Protein AF-A0AAI9ZYG9-F1 (afdb_monomer_lite)

Structure (mmCIF, N/CA/C/O backbone):
data_AF-A0AAI9ZYG9-F1
#
_entry.id   AF-A0AAI9ZYG9-F1
#
loop_
_atom_site.group_PDB
_atom_site.id
_atom_site.type_symbol
_atom_site.label_atom_id
_atom_site.label_alt_id
_atom_site.label_comp_id
_atom_site.label_asym_id
_atom_site.label_entity_id
_atom_site.label_seq_id
_atom_site.pdbx_PDB_ins_code
_atom_site.Cartn_x
_atom_site.Cartn_y
_atom_site.Cartn_z
_atom_site.occupancy
_atom_site.B_iso_or_equiv
_atom_site.auth_seq_id
_atom_site.auth_comp_id
_atom_site.auth_asym_id
_atom_site.auth_atom_id
_atom_site.pdbx_PDB_model_num
ATOM 1 N N . MET A 1 1 ? -45.720 -10.168 -3.608 1.00 32.81 1 MET A N 1
ATOM 2 C CA . MET A 1 1 ? -45.102 -9.977 -4.937 1.00 32.81 1 MET A CA 1
ATOM 3 C C . MET A 1 1 ? -43.717 -9.394 -4.724 1.00 32.81 1 MET A C 1
ATOM 5 O O . MET A 1 1 ? -43.582 -8.204 -4.476 1.00 32.81 1 MET A O 1
ATOM 9 N N . THR A 1 2 ? -42.713 -10.262 -4.692 1.00 31.75 2 THR A N 1
ATOM 10 C CA . THR A 1 2 ? -41.296 -9.925 -4.529 1.00 31.75 2 THR A CA 1
ATOM 11 C C . THR A 1 2 ? -40.798 -9.325 -5.836 1.00 31.75 2 THR A C 1
ATOM 13 O O . THR A 1 2 ? -40.704 -10.009 -6.850 1.00 31.75 2 THR A O 1
ATOM 16 N N . ARG A 1 3 ? -40.555 -8.015 -5.827 1.00 25.86 3 ARG A N 1
ATOM 17 C CA . ARG A 1 3 ? -40.008 -7.282 -6.964 1.00 25.86 3 ARG A CA 1
ATOM 18 C C . ARG A 1 3 ? -38.494 -7.487 -6.933 1.00 25.86 3 ARG A C 1
ATOM 20 O O . ARG A 1 3 ? -37.808 -6.880 -6.119 1.00 25.86 3 ARG A O 1
ATOM 27 N N . THR A 1 4 ? -37.999 -8.405 -7.756 1.00 34.78 4 THR A N 1
ATOM 28 C CA . THR A 1 4 ? -36.571 -8.572 -8.037 1.00 34.78 4 THR A CA 1
ATOM 29 C C . THR A 1 4 ? -36.055 -7.280 -8.658 1.00 34.78 4 THR A C 1
ATOM 31 O O . THR A 1 4 ? -36.437 -6.922 -9.772 1.00 34.78 4 THR A O 1
ATOM 34 N N . VAL A 1 5 ? -35.246 -6.545 -7.899 1.00 32.44 5 VAL A N 1
ATOM 35 C CA . VAL A 1 5 ? -34.430 -5.452 -8.431 1.00 32.44 5 VAL A CA 1
ATOM 36 C C . VAL A 1 5 ? -33.368 -6.105 -9.322 1.00 32.44 5 VAL A C 1
ATOM 38 O O . VAL A 1 5 ? -32.773 -7.089 -8.876 1.00 32.44 5 VAL A O 1
ATOM 41 N N . PRO A 1 6 ? -33.157 -5.641 -10.566 1.00 30.27 6 PRO A N 1
ATOM 42 C CA . PRO A 1 6 ? -32.164 -6.239 -11.445 1.00 30.27 6 PRO A CA 1
ATOM 43 C C . PRO A 1 6 ? -30.791 -6.121 -10.788 1.00 30.27 6 PRO A C 1
ATOM 45 O O . PRO A 1 6 ? -30.418 -5.051 -10.302 1.00 30.27 6 PRO A O 1
ATOM 48 N N . VAL A 1 7 ? -30.074 -7.239 -10.739 1.00 39.81 7 VAL A N 1
ATOM 49 C CA . VAL A 1 7 ? -28.659 -7.278 -10.385 1.00 39.81 7 VAL A CA 1
ATOM 50 C C . VAL A 1 7 ? -27.936 -6.494 -11.473 1.00 39.81 7 VAL A C 1
ATOM 52 O O . VAL A 1 7 ? -28.027 -6.838 -12.646 1.00 39.81 7 VAL A O 1
ATOM 55 N N . ASN A 1 8 ? -27.313 -5.380 -11.100 1.00 39.78 8 ASN A N 1
ATOM 56 C CA . ASN A 1 8 ? -26.461 -4.638 -12.014 1.00 39.78 8 ASN A CA 1
ATOM 57 C C . ASN A 1 8 ? -25.100 -5.350 -12.003 1.00 39.78 8 ASN A C 1
ATOM 59 O O . ASN A 1 8 ? -24.263 -5.060 -11.149 1.00 39.78 8 ASN A O 1
ATOM 63 N N . ASP A 1 9 ? -24.928 -6.315 -12.911 1.00 45.28 9 ASP A N 1
ATOM 64 C CA . ASP A 1 9 ? -23.666 -7.026 -13.203 1.00 45.28 9 ASP A CA 1
ATOM 65 C C . ASP A 1 9 ? -22.558 -6.080 -13.717 1.00 45.28 9 ASP A C 1
ATOM 67 O O . ASP A 1 9 ? -21.395 -6.449 -13.845 1.00 45.28 9 ASP A O 1
ATOM 71 N N . THR A 1 10 ? -22.897 -4.805 -13.920 1.00 46.56 10 THR A N 1
ATOM 72 C CA . THR A 1 10 ? -22.034 -3.774 -14.489 1.00 46.56 10 THR A CA 1
ATOM 73 C C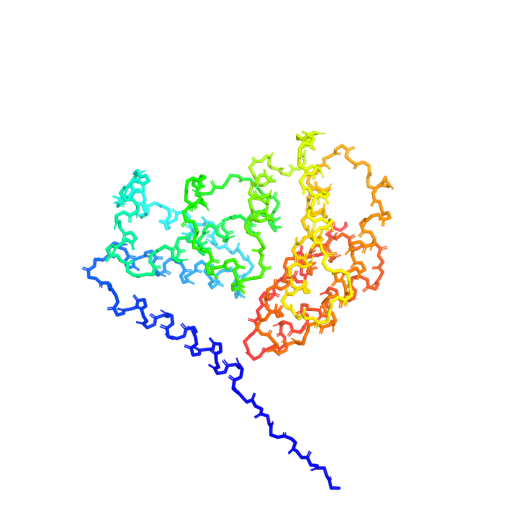 . THR A 1 10 ? -20.765 -3.490 -13.688 1.00 46.56 10 THR A C 1
ATOM 75 O O . THR A 1 10 ? -19.810 -3.037 -14.292 1.00 46.56 10 THR A O 1
ATOM 78 N N . SER A 1 11 ? -20.700 -3.713 -12.365 1.00 55.78 11 SER A N 1
ATOM 79 C CA . SER A 1 11 ? -19.512 -3.328 -11.570 1.00 55.78 11 SER A CA 1
ATOM 80 C C . SER A 1 11 ? -18.368 -4.345 -11.609 1.00 55.78 11 SER A C 1
ATOM 82 O O . SER A 1 11 ? -17.200 -3.957 -11.567 1.00 55.78 11 SER A O 1
ATOM 84 N N . ASP A 1 12 ? -18.695 -5.638 -11.663 1.00 47.91 12 ASP A N 1
ATOM 85 C CA . ASP A 1 12 ? -17.693 -6.697 -11.830 1.00 47.91 12 ASP A CA 1
ATOM 86 C C . ASP A 1 12 ? -17.276 -6.796 -13.299 1.00 47.91 12 ASP A C 1
ATOM 88 O O . ASP A 1 12 ? -16.083 -6.919 -13.580 1.00 47.91 12 ASP A O 1
ATOM 92 N N . GLU A 1 13 ? -18.221 -6.595 -14.226 1.00 48.12 13 GLU A N 1
ATOM 93 C CA . GLU A 1 13 ? -17.915 -6.393 -15.640 1.00 48.12 13 GLU A CA 1
ATOM 94 C C . GLU A 1 13 ? -17.042 -5.153 -15.853 1.00 48.12 13 GLU A C 1
ATOM 96 O O . GLU A 1 13 ? -16.036 -5.272 -16.532 1.00 48.12 13 GLU A O 1
ATOM 101 N N . GLU A 1 14 ? -17.324 -3.992 -15.247 1.00 47.34 14 GLU A N 1
ATOM 102 C CA . GLU A 1 14 ? -16.486 -2.783 -15.380 1.00 47.34 14 GLU A CA 1
ATOM 103 C C . GLU A 1 14 ? -15.066 -2.985 -14.843 1.00 47.34 14 GLU A C 1
ATOM 105 O O . GLU A 1 14 ? -14.110 -2.515 -15.456 1.00 47.34 14 GLU A O 1
ATOM 110 N N . TYR A 1 15 ? -14.893 -3.693 -13.723 1.00 48.12 15 TYR A N 1
ATOM 111 C CA . TYR A 1 15 ? -13.559 -3.995 -13.199 1.00 48.12 15 TYR A CA 1
ATOM 112 C C . TYR A 1 15 ? -12.816 -4.990 -14.095 1.00 48.12 15 TYR A C 1
ATOM 114 O O . TYR A 1 15 ? -11.650 -4.768 -14.419 1.00 48.12 15 TYR A O 1
ATOM 122 N N . ALA A 1 16 ? -13.486 -6.059 -14.533 1.00 50.03 16 ALA A N 1
ATOM 123 C CA . ALA A 1 16 ? -12.929 -7.033 -15.465 1.00 50.03 16 ALA A CA 1
ATOM 124 C C . ALA A 1 16 ? -12.649 -6.414 -16.846 1.00 50.03 16 ALA A C 1
ATOM 126 O O . ALA A 1 16 ? -11.663 -6.774 -17.483 1.00 50.03 16 ALA A O 1
ATOM 127 N N . LEU A 1 17 ? -13.454 -5.445 -17.285 1.00 48.91 17 LEU A N 1
ATOM 128 C CA . LEU A 1 17 ? -13.286 -4.677 -18.518 1.00 48.91 17 LEU A CA 1
ATOM 129 C C . LEU A 1 17 ? -12.137 -3.685 -18.393 1.00 48.91 17 LEU A C 1
ATOM 131 O O . LEU A 1 17 ? -11.316 -3.635 -19.294 1.00 48.91 17 LEU A O 1
ATOM 135 N N . CYS A 1 18 ? -12.003 -2.954 -17.285 1.00 50.84 18 CYS A N 1
ATOM 136 C CA . CYS A 1 18 ? -10.829 -2.114 -17.026 1.00 50.84 18 CYS A CA 1
ATOM 137 C C . CYS A 1 18 ? -9.551 -2.955 -16.919 1.00 50.84 18 CYS A C 1
ATOM 139 O O . CYS A 1 18 ? -8.510 -2.554 -17.428 1.00 50.84 18 CYS A O 1
ATOM 141 N N . HIS A 1 19 ? -9.630 -4.139 -16.309 1.00 51.44 19 HIS A N 1
ATOM 142 C CA . HIS A 1 19 ? -8.529 -5.097 -16.223 1.00 51.44 19 HIS A CA 1
ATOM 143 C C . HIS A 1 19 ? -8.147 -5.650 -17.602 1.00 51.44 19 HIS A C 1
ATOM 145 O O . HIS A 1 19 ? -6.976 -5.645 -17.968 1.00 51.44 19 HIS A O 1
ATOM 151 N N . THR A 1 20 ? -9.128 -6.083 -18.392 1.00 49.66 20 THR A N 1
ATOM 152 C CA . THR A 1 20 ? -8.907 -6.638 -19.733 1.00 49.66 20 THR A CA 1
ATOM 153 C C . THR A 1 20 ? -8.453 -5.552 -20.697 1.00 49.66 20 THR A C 1
ATOM 155 O O . THR A 1 20 ? -7.500 -5.774 -21.422 1.00 49.66 20 THR A O 1
ATOM 158 N N . ALA A 1 21 ? -9.028 -4.352 -20.639 1.00 49.12 21 ALA A N 1
ATOM 159 C CA . ALA A 1 21 ? -8.594 -3.210 -21.434 1.00 49.12 21 ALA A CA 1
ATOM 160 C C . ALA A 1 21 ? -7.193 -2.732 -21.037 1.00 49.12 21 ALA A C 1
ATOM 162 O O . ALA A 1 21 ? -6.417 -2.379 -21.917 1.00 49.12 21 ALA A O 1
AT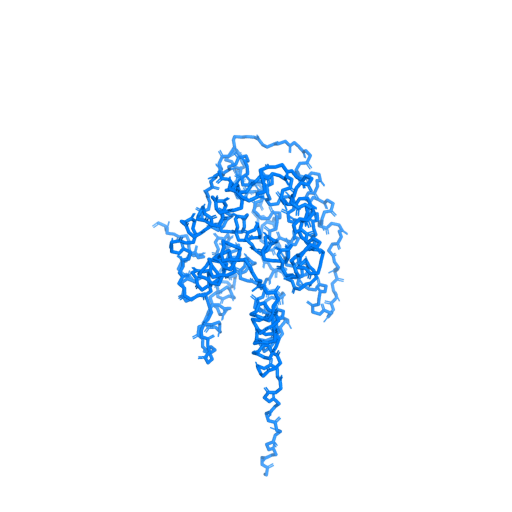OM 163 N N . ALA A 1 22 ? -6.833 -2.765 -19.747 1.00 48.25 22 ALA A N 1
ATOM 164 C CA . ALA A 1 22 ? -5.460 -2.517 -19.323 1.00 48.25 22 ALA A CA 1
ATOM 165 C C . ALA A 1 22 ? -4.529 -3.580 -19.919 1.00 48.25 22 ALA A C 1
ATOM 167 O O . ALA A 1 22 ? -3.587 -3.229 -20.612 1.00 48.25 22 ALA A O 1
ATOM 168 N N . VAL A 1 23 ? -4.824 -4.873 -19.762 1.00 51.06 23 VAL A N 1
ATOM 169 C CA . VAL A 1 23 ? -4.000 -5.966 -20.311 1.00 51.06 23 VAL A CA 1
ATOM 170 C C . VAL A 1 23 ? -3.932 -5.946 -21.847 1.00 51.06 23 VAL A C 1
ATOM 172 O O . VAL A 1 23 ? -2.870 -6.173 -22.416 1.00 51.06 23 VAL A O 1
ATOM 175 N N . GLU A 1 24 ? -5.020 -5.630 -22.543 1.00 50.94 24 GLU A N 1
ATOM 176 C CA . GLU A 1 24 ? -5.067 -5.518 -24.005 1.00 50.94 24 GLU A CA 1
ATOM 177 C C . GLU A 1 24 ? -4.323 -4.280 -24.508 1.00 50.94 24 GLU A C 1
ATOM 179 O O . GLU A 1 24 ? -3.574 -4.381 -25.479 1.00 50.94 24 GLU A O 1
ATOM 184 N N . ALA A 1 25 ? -4.446 -3.138 -23.825 1.00 49.16 25 ALA A N 1
ATOM 185 C CA . ALA A 1 25 ? -3.637 -1.956 -24.109 1.00 49.16 25 ALA A CA 1
ATOM 186 C C . ALA A 1 25 ? -2.140 -2.237 -23.889 1.00 49.16 25 ALA A C 1
ATOM 188 O O . ALA A 1 25 ? -1.319 -1.776 -24.679 1.00 49.16 25 ALA A O 1
ATOM 189 N N . LEU A 1 26 ? -1.794 -3.048 -22.881 1.00 48.56 26 LEU A N 1
ATOM 190 C CA . LEU A 1 26 ? -0.431 -3.519 -22.609 1.00 48.56 26 LEU A CA 1
ATOM 191 C C . LEU A 1 26 ? 0.088 -4.512 -23.666 1.00 48.56 26 LEU A C 1
ATOM 193 O O . LEU A 1 26 ? 1.283 -4.549 -23.954 1.00 48.56 26 LEU A O 1
ATOM 197 N N . LEU A 1 27 ? -0.793 -5.324 -24.255 1.00 47.81 27 LEU A N 1
ATOM 198 C CA . LEU A 1 27 ? -0.449 -6.279 -25.314 1.00 47.81 27 LEU A CA 1
ATOM 199 C C . LEU A 1 27 ? -0.290 -5.605 -26.683 1.00 47.81 27 LEU A C 1
ATOM 201 O O . LEU A 1 27 ? 0.527 -6.047 -27.490 1.00 47.81 27 LEU A O 1
ATOM 205 N N . GLN A 1 28 ? -1.060 -4.547 -26.949 1.00 45.84 28 GLN A N 1
ATOM 206 C CA . GLN A 1 28 ? -1.045 -3.820 -28.221 1.00 45.84 28 GLN A CA 1
ATOM 207 C C . GLN A 1 28 ? 0.109 -2.806 -28.339 1.00 45.84 28 GLN A C 1
ATOM 209 O O . GLN A 1 28 ? 0.371 -2.324 -29.440 1.00 45.84 28 GLN A O 1
ATOM 214 N N . SER A 1 29 ? 0.819 -2.490 -27.250 1.00 50.38 29 SER A N 1
ATOM 215 C CA . SER A 1 29 ? 1.774 -1.374 -27.195 1.00 50.38 29 SER A CA 1
ATOM 216 C C . SER A 1 29 ? 3.265 -1.720 -27.366 1.00 50.38 29 SER A C 1
ATOM 218 O O . SER A 1 29 ? 4.081 -0.806 -27.262 1.00 50.38 29 SER A O 1
ATOM 220 N N . VAL A 1 30 ? 3.684 -2.973 -27.624 1.00 49.09 30 VAL A N 1
ATOM 221 C CA . VAL A 1 30 ? 5.110 -3.345 -27.422 1.00 49.09 30 VAL A CA 1
ATOM 222 C C . VAL A 1 30 ? 5.756 -4.171 -28.550 1.00 49.09 30 VAL A C 1
ATOM 224 O O . VAL A 1 30 ? 5.377 -5.316 -28.801 1.00 49.09 30 VAL A O 1
ATOM 227 N N . ASP A 1 31 ? 6.842 -3.639 -29.134 1.00 51.97 31 ASP A N 1
ATOM 228 C CA . ASP A 1 31 ? 7.695 -4.278 -30.164 1.00 51.97 31 ASP A CA 1
ATOM 229 C C . ASP A 1 31 ? 9.102 -4.691 -29.645 1.00 51.97 31 ASP A C 1
ATOM 231 O O . ASP A 1 31 ? 9.980 -5.065 -30.415 1.00 51.97 31 ASP A O 1
ATOM 235 N N . GLN A 1 32 ? 9.345 -4.661 -28.321 1.00 56.06 32 GLN A N 1
ATOM 236 C CA . GLN A 1 32 ? 10.619 -5.092 -27.703 1.00 56.06 32 GLN A CA 1
ATOM 237 C C . GLN A 1 32 ? 10.443 -6.227 -26.677 1.00 56.06 32 GLN A C 1
ATOM 239 O O . GLN A 1 32 ? 9.789 -6.067 -25.647 1.00 56.06 32 GLN A O 1
ATOM 244 N N . GLU A 1 33 ? 11.057 -7.387 -26.943 1.00 56.22 33 GLU A N 1
ATOM 245 C CA . GLU A 1 33 ? 10.878 -8.640 -26.181 1.00 56.22 33 GLU A CA 1
ATOM 246 C C . GLU A 1 33 ? 11.306 -8.562 -24.704 1.00 56.22 33 GLU A C 1
ATOM 248 O O . GLU A 1 33 ? 10.641 -9.139 -23.844 1.00 56.22 33 GLU A O 1
ATOM 253 N N . GLY A 1 34 ? 12.367 -7.811 -24.381 1.00 53.78 34 GLY A N 1
ATOM 254 C CA . GLY A 1 34 ? 12.838 -7.644 -22.999 1.00 53.78 34 GLY A CA 1
ATOM 255 C C . GLY A 1 34 ? 11.822 -6.925 -22.110 1.00 53.78 34 GLY A C 1
ATOM 256 O O . GLY A 1 34 ? 11.557 -7.350 -20.989 1.00 53.78 34 GLY A O 1
ATOM 257 N N . ILE A 1 35 ? 11.150 -5.902 -22.636 1.00 60.72 35 ILE A N 1
ATOM 258 C CA . ILE A 1 35 ? 10.194 -5.097 -21.868 1.00 60.72 35 ILE A CA 1
ATOM 259 C C . ILE A 1 35 ? 8.826 -5.794 -21.772 1.00 60.72 35 ILE A C 1
ATOM 261 O O . ILE A 1 35 ? 8.174 -5.694 -20.734 1.00 60.72 35 ILE A O 1
ATOM 265 N N . LYS A 1 36 ? 8.455 -6.647 -22.747 1.00 62.66 36 LYS A N 1
ATOM 266 C CA . LYS A 1 36 ? 7.316 -7.589 -22.615 1.00 62.66 36 LYS A CA 1
ATOM 267 C C . LYS A 1 36 ? 7.430 -8.467 -21.366 1.00 62.66 36 LYS A C 1
ATOM 269 O O . LYS A 1 36 ? 6.423 -8.768 -20.727 1.00 62.66 36 LYS A O 1
ATOM 274 N N . SER A 1 37 ? 8.651 -8.850 -20.987 1.00 61.59 37 SER A N 1
ATOM 275 C CA . SER A 1 37 ? 8.861 -9.658 -19.785 1.00 61.59 37 SER A CA 1
ATOM 276 C C . SER A 1 37 ? 8.538 -8.896 -18.493 1.00 61.59 37 SER A C 1
ATOM 278 O O . SER A 1 37 ? 8.025 -9.512 -17.567 1.00 61.59 37 SER A O 1
ATOM 280 N N . ILE A 1 38 ? 8.712 -7.567 -18.441 1.00 65.75 38 ILE A N 1
ATOM 281 C CA . ILE A 1 38 ? 8.326 -6.748 -17.276 1.00 65.75 38 ILE A CA 1
ATOM 282 C C . ILE A 1 38 ? 6.809 -6.788 -17.078 1.00 65.75 38 ILE A C 1
ATOM 284 O O . ILE A 1 38 ? 6.352 -6.992 -15.957 1.00 65.75 38 ILE A O 1
ATOM 288 N N . PHE A 1 39 ? 6.028 -6.670 -18.156 1.00 68.12 39 PHE A N 1
ATOM 289 C CA . PHE A 1 39 ? 4.566 -6.781 -18.101 1.00 68.12 39 PHE A CA 1
ATOM 290 C C . PHE A 1 39 ? 4.111 -8.166 -17.623 1.00 68.12 39 PHE A C 1
ATOM 292 O O . PHE A 1 39 ? 3.243 -8.276 -16.752 1.00 68.12 39 PHE A O 1
ATOM 299 N N . GLY A 1 40 ? 4.750 -9.228 -18.122 1.00 66.38 40 GLY A N 1
ATOM 300 C CA . GLY A 1 40 ? 4.517 -10.589 -17.636 1.00 66.38 40 GLY A CA 1
ATOM 301 C C . GLY A 1 40 ? 4.861 -10.744 -16.151 1.00 66.38 40 GLY A C 1
ATOM 302 O O . GLY A 1 40 ? 4.059 -11.261 -15.379 1.00 66.38 40 GLY A O 1
ATOM 303 N N . ILE A 1 41 ? 6.018 -10.236 -15.718 1.00 65.81 41 ILE A N 1
ATOM 304 C CA . ILE A 1 41 ? 6.460 -10.304 -14.320 1.00 65.81 41 ILE A CA 1
ATOM 305 C C . ILE A 1 41 ? 5.546 -9.487 -13.402 1.00 65.81 41 ILE A C 1
ATOM 307 O O . ILE A 1 41 ? 5.239 -9.941 -12.305 1.00 65.81 41 ILE A O 1
ATOM 311 N N . ALA A 1 42 ? 5.075 -8.318 -13.834 1.00 68.19 42 ALA A N 1
ATOM 312 C CA . ALA A 1 42 ? 4.113 -7.522 -13.080 1.00 68.19 42 ALA A CA 1
ATOM 313 C C . ALA A 1 42 ? 2.768 -8.235 -12.933 1.00 68.19 42 ALA A C 1
ATOM 315 O O . ALA A 1 42 ? 2.178 -8.202 -11.856 1.00 68.19 42 ALA A O 1
ATOM 316 N N . THR A 1 43 ? 2.330 -8.946 -13.974 1.00 69.56 43 THR A N 1
ATOM 317 C CA . THR A 1 43 ? 1.134 -9.797 -13.918 1.00 69.56 43 THR A CA 1
ATOM 318 C C . THR A 1 43 ? 1.314 -10.929 -12.905 1.00 69.56 43 THR A C 1
ATOM 320 O O . THR A 1 43 ? 0.442 -11.148 -12.067 1.00 69.56 43 THR A O 1
ATOM 323 N N . PHE A 1 44 ? 2.466 -11.609 -12.903 1.00 65.19 44 PHE A N 1
ATOM 324 C CA . PHE A 1 44 ? 2.759 -12.637 -11.899 1.00 65.19 44 PHE A CA 1
ATOM 325 C C . PHE A 1 44 ? 2.871 -12.059 -10.486 1.00 65.19 44 PHE A C 1
ATOM 327 O O . PHE A 1 44 ? 2.291 -12.615 -9.563 1.00 65.19 44 PHE A O 1
ATOM 334 N N . ALA A 1 45 ? 3.532 -10.912 -10.311 1.00 63.97 45 ALA A N 1
ATOM 335 C CA . ALA A 1 45 ? 3.610 -10.227 -9.023 1.00 63.97 45 ALA A CA 1
ATOM 336 C C . ALA A 1 45 ? 2.219 -9.814 -8.511 1.00 63.97 45 ALA A C 1
ATOM 338 O O . ALA A 1 45 ? 1.942 -9.960 -7.325 1.00 63.97 45 ALA A O 1
ATOM 339 N N . PHE A 1 46 ? 1.332 -9.350 -9.396 1.00 67.81 46 PHE A N 1
ATOM 340 C CA . PHE A 1 46 ? -0.066 -9.073 -9.068 1.00 67.81 46 PHE A CA 1
ATOM 341 C C . PHE A 1 46 ? -0.780 -10.340 -8.582 1.00 67.81 46 PHE A C 1
ATOM 343 O O . PHE A 1 46 ? -1.364 -10.330 -7.499 1.00 67.81 46 PHE A O 1
ATOM 350 N N . ILE A 1 47 ? -0.705 -11.441 -9.340 1.00 65.06 47 ILE A N 1
ATOM 351 C CA . ILE A 1 47 ? -1.339 -12.721 -8.979 1.00 65.06 47 ILE A CA 1
ATOM 352 C C . ILE A 1 47 ? -0.819 -13.215 -7.622 1.00 65.06 47 ILE A C 1
ATOM 354 O O . ILE A 1 47 ? -1.615 -13.583 -6.761 1.00 65.06 47 ILE A O 1
ATOM 358 N N . ASP A 1 48 ? 0.488 -13.124 -7.389 1.00 66.50 48 ASP A N 1
ATOM 359 C CA . ASP A 1 48 ? 1.148 -13.511 -6.137 1.00 66.50 48 ASP A CA 1
ATOM 360 C C . ASP A 1 48 ? 0.760 -12.660 -4.926 1.00 66.50 48 ASP A C 1
ATOM 362 O O . ASP A 1 48 ? 0.981 -13.082 -3.794 1.00 66.50 48 ASP A O 1
ATOM 366 N N . VAL A 1 49 ? 0.249 -11.447 -5.137 1.00 61.34 49 VAL A N 1
ATOM 367 C CA . VAL A 1 49 ? -0.276 -10.581 -4.072 1.00 61.34 49 VAL A CA 1
ATOM 368 C C . VAL A 1 49 ? -1.780 -10.802 -3.884 1.00 61.34 49 VAL A C 1
ATOM 370 O O . VAL A 1 49 ? -2.295 -10.686 -2.770 1.00 61.34 49 VAL A O 1
ATOM 373 N N . TYR A 1 50 ? -2.498 -11.098 -4.968 1.00 63.66 50 TYR A N 1
ATOM 374 C CA . TYR A 1 50 ? -3.960 -11.110 -5.004 1.00 63.66 50 TYR A CA 1
ATOM 375 C C . TYR A 1 50 ? -4.575 -12.489 -4.733 1.00 63.66 50 TYR A C 1
ATOM 377 O O . TYR A 1 50 ? -5.630 -12.578 -4.100 1.00 63.66 50 TYR A O 1
ATOM 385 N N . LYS A 1 51 ? -3.927 -13.564 -5.195 1.00 65.56 51 LYS A N 1
ATOM 386 C CA . LYS A 1 51 ? -4.453 -14.941 -5.198 1.00 65.56 51 LYS A CA 1
ATOM 387 C C . LYS A 1 51 ? -3.686 -15.902 -4.289 1.00 65.56 51 LYS A C 1
ATOM 389 O O . LYS A 1 51 ? -4.247 -16.914 -3.890 1.00 65.56 51 LYS A O 1
ATOM 394 N N . GLU A 1 52 ? -2.470 -15.567 -3.881 1.00 59.06 52 GLU A N 1
ATOM 395 C CA . GLU A 1 52 ? -1.715 -16.292 -2.854 1.00 59.06 52 GLU A CA 1
ATOM 396 C C . GLU A 1 52 ? -1.068 -15.285 -1.885 1.00 59.06 52 GLU A C 1
ATOM 398 O O . GLU A 1 52 ? -0.962 -14.106 -2.210 1.00 59.06 52 GLU A O 1
ATOM 403 N N . PRO A 1 53 ? -0.710 -15.656 -0.643 1.00 55.84 53 PRO A N 1
ATOM 404 C CA . PRO A 1 53 ? -0.099 -14.709 0.287 1.00 55.84 53 PRO A CA 1
ATOM 405 C C . PRO A 1 53 ? 1.345 -14.405 -0.092 1.00 55.84 53 PRO A C 1
ATOM 407 O O . PRO A 1 53 ? 2.247 -15.086 0.394 1.00 55.84 53 PRO A O 1
ATOM 410 N N . PHE A 1 54 ? 1.561 -13.350 -0.884 1.00 57.09 54 PHE A N 1
ATOM 411 C CA . PHE A 1 54 ? 2.875 -12.732 -1.094 1.00 57.09 54 PHE A CA 1
ATOM 412 C C . PHE A 1 54 ? 3.977 -13.797 -1.239 1.00 57.09 54 PHE A C 1
ATOM 414 O O . PHE A 1 54 ? 4.950 -13.797 -0.472 1.00 57.09 54 PHE A O 1
ATOM 421 N N . ALA A 1 55 ? 3.751 -14.754 -2.148 1.00 65.12 55 ALA A N 1
ATOM 422 C CA . ALA A 1 55 ? 4.504 -16.001 -2.255 1.00 65.12 55 ALA A CA 1
ATOM 423 C C . ALA A 1 55 ? 5.923 -15.741 -2.789 1.00 65.12 55 ALA A C 1
ATOM 425 O O . ALA A 1 55 ? 6.802 -15.262 -2.064 1.00 65.12 55 ALA A O 1
ATOM 426 N N . ALA A 1 56 ? 6.143 -15.980 -4.080 1.00 69.00 56 ALA A N 1
ATOM 427 C CA . ALA A 1 56 ? 7.362 -15.599 -4.775 1.00 69.00 56 ALA A CA 1
ATOM 428 C C . ALA A 1 56 ? 7.357 -14.105 -5.159 1.00 69.00 56 ALA A C 1
ATOM 430 O O . ALA A 1 56 ? 8.237 -13.669 -5.897 1.00 69.00 56 ALA A O 1
ATOM 431 N N . TRP A 1 57 ? 6.445 -13.289 -4.605 1.00 79.19 57 TRP A N 1
ATOM 432 C CA . TRP A 1 57 ? 6.269 -11.866 -4.932 1.00 79.19 57 TRP A CA 1
ATOM 433 C C . TRP A 1 57 ? 7.602 -11.103 -4.996 1.00 79.19 57 TRP A C 1
ATOM 435 O O . TRP A 1 57 ? 7.899 -10.428 -5.976 1.00 79.19 57 TRP A O 1
ATOM 445 N N . SER A 1 58 ? 8.464 -11.278 -3.987 1.00 81.81 58 SER A N 1
ATOM 446 C CA . SER A 1 58 ? 9.756 -10.594 -3.907 1.00 81.81 58 SER A CA 1
ATOM 447 C C . SER A 1 58 ? 10.771 -11.140 -4.916 1.00 81.81 58 SER A C 1
ATOM 449 O O . SER A 1 58 ? 11.693 -10.432 -5.309 1.00 81.81 58 SER A O 1
ATOM 451 N N . GLN A 1 59 ? 10.630 -12.395 -5.348 1.00 82.50 59 GLN A N 1
ATOM 452 C CA . GLN A 1 59 ? 11.411 -12.970 -6.441 1.00 82.50 59 GLN A CA 1
ATOM 453 C C . GLN A 1 59 ? 10.944 -12.402 -7.785 1.00 82.50 59 GLN A C 1
ATOM 455 O O . GLN A 1 59 ? 11.787 -12.021 -8.594 1.00 82.50 59 GLN A O 1
ATOM 460 N N . HIS A 1 60 ? 9.633 -12.271 -8.001 1.00 81.88 60 HIS A N 1
ATOM 461 C CA . HIS A 1 60 ? 9.079 -11.623 -9.189 1.00 81.88 60 HIS A CA 1
ATOM 462 C C . HIS A 1 60 ? 9.497 -10.156 -9.267 1.00 81.88 60 HIS A C 1
ATOM 464 O O . HIS A 1 60 ? 10.061 -9.743 -10.275 1.00 81.88 60 HIS A O 1
ATOM 470 N N . LEU A 1 61 ? 9.362 -9.391 -8.183 1.00 86.88 61 LEU A N 1
ATOM 471 C CA . LEU A 1 61 ? 9.822 -8.003 -8.150 1.00 86.88 61 LEU A CA 1
ATOM 472 C C . LEU A 1 61 ? 11.323 -7.867 -8.429 1.00 86.88 61 LEU A C 1
ATOM 474 O O . LEU A 1 61 ? 11.713 -6.999 -9.206 1.00 86.88 61 LEU A O 1
ATOM 478 N N . ARG A 1 62 ? 12.170 -8.737 -7.859 1.00 85.69 62 ARG A N 1
ATOM 479 C CA . ARG A 1 62 ? 13.611 -8.751 -8.175 1.00 85.69 62 ARG A CA 1
ATOM 480 C C . ARG A 1 62 ? 13.876 -9.096 -9.639 1.00 85.69 62 ARG A C 1
ATOM 482 O O . ARG A 1 62 ? 14.768 -8.507 -10.238 1.00 85.69 62 ARG A O 1
ATOM 489 N N . GLY A 1 63 ? 13.096 -10.007 -10.220 1.00 79.94 63 GLY A N 1
ATOM 490 C CA . GLY A 1 63 ? 13.139 -10.312 -11.649 1.00 79.94 63 GLY A CA 1
ATOM 491 C C . GLY A 1 63 ? 12.813 -9.088 -12.505 1.00 79.94 63 GLY A C 1
ATOM 492 O O . GLY A 1 63 ? 13.597 -8.737 -13.381 1.00 79.94 63 GLY A O 1
ATOM 493 N N . ALA A 1 64 ? 11.709 -8.391 -12.211 1.00 84.81 64 ALA A N 1
ATOM 494 C CA . ALA A 1 64 ? 11.332 -7.171 -12.928 1.00 84.81 64 ALA A CA 1
ATOM 495 C C . ALA A 1 64 ? 12.401 -6.086 -12.783 1.00 84.81 64 ALA A C 1
ATOM 497 O O . ALA A 1 64 ? 12.760 -5.442 -13.766 1.00 84.81 64 ALA A O 1
ATOM 498 N N . ARG A 1 65 ? 12.947 -5.924 -11.572 1.00 87.12 65 ARG A N 1
ATOM 499 C CA . ARG A 1 65 ? 14.023 -4.971 -11.307 1.00 87.12 65 ARG A CA 1
ATOM 500 C C . ARG A 1 65 ? 15.275 -5.282 -12.124 1.00 87.12 65 ARG A C 1
ATOM 502 O O . ARG A 1 65 ? 15.809 -4.380 -12.752 1.00 87.12 65 ARG A O 1
ATOM 509 N N . ALA A 1 66 ? 15.697 -6.544 -12.181 1.00 81.25 66 ALA A N 1
ATOM 510 C CA . ALA A 1 66 ? 16.857 -6.945 -12.973 1.00 81.25 66 ALA A CA 1
ATOM 511 C C . ALA A 1 66 ? 16.658 -6.678 -14.475 1.00 81.25 66 ALA A C 1
ATOM 513 O O . ALA A 1 66 ? 17.583 -6.223 -15.143 1.00 81.25 66 ALA A O 1
ATOM 514 N N . VAL A 1 67 ? 15.453 -6.916 -15.009 1.00 77.25 67 VAL A N 1
ATOM 515 C CA . VAL A 1 67 ? 15.134 -6.585 -16.408 1.00 77.25 67 VAL A CA 1
ATOM 516 C C . VAL A 1 67 ? 15.153 -5.070 -16.633 1.00 77.25 67 VAL A C 1
ATOM 518 O O . VAL A 1 67 ? 15.713 -4.612 -17.626 1.00 77.25 67 VAL A O 1
ATOM 521 N N . LEU A 1 68 ? 14.602 -4.280 -15.708 1.00 81.56 68 LEU A N 1
ATOM 522 C CA . LEU A 1 68 ? 14.670 -2.817 -15.777 1.00 81.56 68 LEU A CA 1
ATOM 523 C C . LEU A 1 68 ? 16.112 -2.312 -15.754 1.00 81.56 68 LEU A C 1
ATOM 525 O O . LEU A 1 68 ? 16.463 -1.500 -16.600 1.00 81.56 68 LEU A O 1
ATOM 529 N N . ASP A 1 69 ? 16.960 -2.825 -14.863 1.00 80.94 69 ASP A N 1
ATOM 530 C CA . ASP A 1 69 ? 18.362 -2.403 -14.759 1.00 80.94 69 ASP A CA 1
ATOM 531 C C . ASP A 1 69 ? 19.158 -2.699 -16.047 1.00 80.94 69 ASP A C 1
ATOM 533 O O . ASP A 1 69 ? 20.060 -1.939 -16.402 1.00 80.94 69 ASP A O 1
ATOM 537 N N . LEU A 1 70 ? 18.809 -3.762 -16.788 1.00 75.44 70 LEU A N 1
ATOM 538 C CA . LEU A 1 70 ? 19.426 -4.083 -18.083 1.00 75.44 70 LEU A CA 1
ATOM 539 C C . LEU A 1 70 ? 19.082 -3.068 -19.182 1.00 75.44 70 LEU A C 1
ATOM 541 O O . LEU A 1 70 ? 19.906 -2.822 -20.064 1.00 75.44 70 LEU A O 1
ATOM 545 N N . HIS A 1 71 ? 17.878 -2.493 -19.151 1.00 69.38 71 HIS A N 1
ATOM 546 C CA . HIS A 1 71 ? 17.387 -1.580 -20.190 1.00 69.38 71 HIS A CA 1
ATOM 547 C C . HIS A 1 71 ? 17.472 -0.099 -19.792 1.00 69.38 71 HIS A C 1
ATOM 549 O O . HIS A 1 71 ? 17.547 0.769 -20.662 1.00 69.38 71 HIS A O 1
ATOM 555 N N . SER A 1 72 ? 17.477 0.186 -18.490 1.00 67.69 72 SER A N 1
ATOM 556 C CA . SER A 1 72 ? 17.264 1.512 -17.916 1.00 67.69 72 SER A CA 1
ATOM 557 C C . SER A 1 72 ? 18.085 1.797 -16.643 1.00 67.69 72 SER A C 1
ATOM 559 O O . SER A 1 72 ? 17.510 2.118 -15.600 1.00 67.69 72 SER A O 1
ATOM 561 N N . PRO A 1 73 ? 19.426 1.715 -16.686 1.00 64.94 73 PRO A N 1
ATOM 562 C CA . PRO A 1 73 ? 20.238 1.887 -15.484 1.00 64.94 73 PRO A CA 1
ATOM 563 C C . PRO A 1 73 ? 20.160 3.290 -14.836 1.00 64.94 73 PRO A C 1
ATOM 565 O O . PRO A 1 73 ? 20.155 3.351 -13.605 1.00 64.94 73 PRO A O 1
ATOM 568 N N . PRO A 1 74 ? 20.097 4.414 -15.588 1.00 80.88 74 PRO A N 1
ATOM 569 C CA . PRO A 1 74 ? 19.926 5.742 -14.994 1.00 80.88 74 PRO A CA 1
ATOM 570 C C . PRO A 1 74 ? 18.478 6.284 -15.098 1.00 80.88 74 PRO A C 1
ATOM 572 O O . PRO A 1 74 ? 17.753 5.922 -16.033 1.00 80.88 74 PRO A O 1
ATOM 575 N N . PRO A 1 75 ? 18.061 7.198 -14.195 1.00 85.88 75 PRO A N 1
ATOM 576 C CA . PRO A 1 75 ? 16.715 7.787 -14.189 1.00 85.88 75 PRO A CA 1
ATOM 577 C C . PRO A 1 75 ? 16.323 8.480 -15.501 1.00 85.88 75 PRO A C 1
ATOM 579 O O . PRO A 1 75 ? 15.168 8.423 -15.915 1.00 85.88 75 PRO A O 1
ATOM 582 N N . GLU A 1 76 ? 17.277 9.113 -16.184 1.00 87.81 76 GLU A N 1
ATOM 583 C CA . GLU A 1 76 ? 17.031 9.813 -17.448 1.00 87.81 76 GLU A CA 1
ATOM 584 C C . GLU A 1 76 ? 16.620 8.828 -18.545 1.00 87.81 76 GLU A C 1
ATOM 586 O O . GLU A 1 76 ? 15.641 9.054 -19.256 1.00 87.81 76 GLU A O 1
ATOM 591 N N . ARG A 1 77 ? 17.314 7.684 -18.623 1.00 85.00 77 ARG A N 1
ATOM 592 C CA . ARG A 1 77 ? 16.977 6.629 -19.584 1.00 85.00 77 ARG A CA 1
ATOM 593 C C . ARG A 1 77 ? 15.621 6.001 -19.271 1.00 85.00 77 ARG A C 1
ATOM 595 O O . ARG A 1 77 ? 14.910 5.604 -20.190 1.00 85.00 77 ARG A O 1
ATOM 602 N N . PHE A 1 78 ? 15.245 5.944 -17.995 1.00 86.00 78 PHE A N 1
ATOM 603 C CA . PHE A 1 78 ? 13.930 5.450 -17.595 1.00 86.00 78 PHE A CA 1
ATOM 604 C C . PHE A 1 78 ? 12.810 6.363 -18.079 1.00 86.00 78 PHE A C 1
ATOM 606 O O . PHE A 1 78 ? 11.819 5.883 -18.627 1.00 86.00 78 PHE A O 1
ATOM 613 N N . ALA A 1 79 ? 12.986 7.676 -17.919 1.00 87.00 79 ALA A N 1
ATOM 614 C CA . ALA A 1 79 ? 12.026 8.660 -18.400 1.00 87.00 79 ALA A CA 1
ATOM 615 C C . ALA A 1 79 ? 11.842 8.576 -19.926 1.00 87.00 79 ALA A C 1
ATOM 617 O O . ALA A 1 79 ? 10.709 8.588 -20.407 1.00 87.00 79 ALA A O 1
ATOM 618 N N . GLU A 1 80 ? 12.937 8.418 -20.679 1.00 87.00 80 GLU A N 1
ATOM 619 C CA . GLU A 1 80 ? 12.890 8.168 -22.127 1.00 87.00 80 GLU A CA 1
ATOM 620 C C . GLU A 1 80 ? 12.095 6.898 -22.454 1.00 87.00 80 GLU A C 1
ATOM 622 O O . GLU A 1 80 ? 11.159 6.947 -23.250 1.00 87.00 80 GLU A O 1
ATOM 627 N N . LEU A 1 81 ? 12.389 5.778 -21.789 1.00 82.56 81 LEU A N 1
ATOM 628 C CA . LEU A 1 81 ? 11.684 4.515 -22.024 1.00 82.56 81 LEU A CA 1
ATOM 629 C C . LEU A 1 81 ? 10.193 4.586 -21.684 1.00 82.56 81 LEU A C 1
ATOM 631 O O . LEU A 1 81 ? 9.383 4.011 -22.405 1.00 82.56 81 LEU A O 1
ATOM 635 N N . CYS A 1 82 ? 9.813 5.309 -20.629 1.00 84.50 82 CYS A N 1
ATOM 636 C CA . CYS A 1 82 ? 8.404 5.536 -20.302 1.00 84.50 82 CYS A CA 1
ATOM 637 C C . CYS A 1 82 ? 7.690 6.355 -21.383 1.00 84.50 82 CYS A C 1
ATOM 639 O O . CYS A 1 82 ? 6.503 6.152 -21.612 1.00 84.50 82 CYS A O 1
ATOM 641 N N . SER A 1 83 ? 8.404 7.259 -22.064 1.00 84.31 83 SER A N 1
ATOM 642 C CA . SER A 1 83 ? 7.850 8.015 -23.194 1.00 84.31 83 SER A CA 1
ATOM 643 C C . SER A 1 83 ? 7.757 7.194 -24.487 1.00 84.31 83 SER A C 1
ATOM 645 O O . SER A 1 83 ? 6.902 7.465 -25.326 1.00 84.31 83 SER A O 1
ATOM 647 N N . GLU A 1 84 ? 8.625 6.191 -24.647 1.00 81.81 84 GLU A N 1
ATOM 648 C CA . GLU A 1 84 ? 8.646 5.288 -25.804 1.00 81.81 84 GLU A CA 1
ATOM 649 C C . GLU A 1 84 ? 7.614 4.154 -25.671 1.00 81.81 84 GLU A C 1
ATOM 651 O O . GLU A 1 84 ? 7.105 3.660 -26.679 1.00 81.81 84 GLU A O 1
ATOM 656 N N . ILE A 1 85 ? 7.314 3.722 -24.441 1.00 78.62 85 ILE A N 1
ATOM 657 C CA . ILE A 1 85 ? 6.520 2.522 -24.161 1.00 78.62 85 ILE A CA 1
ATOM 658 C C . ILE A 1 85 ? 5.342 2.868 -23.258 1.00 78.62 85 ILE A C 1
ATOM 660 O O . ILE A 1 85 ? 5.472 3.013 -22.041 1.00 78.62 85 ILE A O 1
ATOM 664 N N . ASN A 1 86 ? 4.163 2.914 -23.871 1.00 79.00 86 ASN A N 1
ATOM 665 C CA . ASN A 1 86 ? 2.904 3.143 -23.171 1.00 79.00 86 ASN A CA 1
ATOM 666 C C . ASN A 1 86 ? 2.666 2.065 -22.101 1.00 79.00 86 ASN A C 1
ATOM 668 O O . ASN A 1 86 ? 2.764 0.869 -22.391 1.00 79.00 86 ASN A O 1
ATOM 672 N N . GLY A 1 87 ? 2.308 2.480 -20.885 1.00 77.81 87 GLY A N 1
ATOM 673 C CA . GLY A 1 87 ? 2.011 1.570 -19.777 1.00 77.81 87 GLY A CA 1
ATOM 674 C C . GLY A 1 87 ? 3.219 1.194 -18.911 1.00 77.81 87 GLY A C 1
ATOM 675 O O . GLY A 1 87 ? 3.045 0.566 -17.864 1.00 77.81 87 GLY A O 1
ATOM 676 N N . LEU A 1 88 ? 4.453 1.528 -19.322 1.00 82.31 88 LEU A N 1
ATOM 677 C CA . LEU A 1 88 ? 5.651 1.150 -18.564 1.00 82.31 88 LEU A CA 1
ATOM 678 C C . LEU A 1 88 ? 5.713 1.867 -17.210 1.00 82.31 88 LEU A C 1
ATOM 680 O O . LEU A 1 88 ? 6.024 1.236 -16.198 1.00 82.31 88 LEU A O 1
ATOM 684 N N . GLN A 1 89 ? 5.393 3.162 -17.176 1.00 87.44 89 GLN A N 1
ATOM 685 C CA . GLN A 1 89 ? 5.402 3.946 -15.942 1.00 87.44 89 GLN A CA 1
ATOM 686 C C . GLN A 1 89 ? 4.385 3.392 -14.940 1.00 87.44 89 GLN A C 1
ATOM 688 O O . GLN A 1 89 ? 4.697 3.220 -13.761 1.00 87.44 89 GLN A O 1
ATOM 693 N N . GLU A 1 90 ? 3.187 3.061 -15.405 1.00 84.94 90 GLU A N 1
ATOM 694 C CA . GLU A 1 90 ? 2.089 2.507 -14.622 1.00 84.94 90 GLU A CA 1
ATOM 695 C C . GLU A 1 90 ? 2.475 1.151 -14.029 1.00 84.94 90 GLU A C 1
ATOM 697 O O . GLU A 1 90 ? 2.281 0.906 -12.836 1.00 84.94 90 GLU A O 1
ATOM 702 N N . VAL A 1 91 ? 3.106 0.290 -14.830 1.00 84.19 91 VAL A N 1
ATOM 703 C CA . VAL A 1 91 ? 3.575 -1.017 -14.365 1.00 84.19 91 VAL A CA 1
ATOM 704 C C . VAL A 1 91 ? 4.700 -0.897 -13.349 1.00 84.19 91 VAL A C 1
ATOM 706 O O . VAL A 1 91 ? 4.641 -1.544 -12.303 1.00 84.19 91 VAL A O 1
ATOM 709 N N . VAL A 1 92 ? 5.699 -0.045 -13.583 1.00 88.56 92 VAL A N 1
ATOM 710 C CA . VAL A 1 92 ? 6.754 0.190 -12.584 1.00 88.56 92 VAL A CA 1
ATOM 711 C C . VAL A 1 92 ? 6.180 0.806 -11.313 1.00 88.56 92 VAL A C 1
ATOM 713 O O . VAL A 1 92 ? 6.606 0.448 -10.213 1.00 88.56 92 VAL A O 1
ATOM 716 N N . SER A 1 93 ? 5.157 1.651 -11.437 1.00 90.81 93 SER A N 1
ATOM 717 C CA . SER A 1 93 ? 4.440 2.197 -10.286 1.00 90.81 93 SER A CA 1
ATOM 718 C C . SER A 1 93 ? 3.760 1.097 -9.478 1.00 90.81 93 SER A C 1
ATOM 720 O O . SER A 1 93 ? 3.888 1.068 -8.255 1.00 90.81 93 SER A O 1
ATOM 722 N N . LEU A 1 94 ? 3.104 0.147 -10.146 1.00 88.81 94 LEU A N 1
ATOM 723 C CA . LEU A 1 94 ? 2.488 -1.006 -9.497 1.00 88.81 94 LEU A CA 1
ATOM 724 C C . LEU A 1 94 ? 3.531 -1.897 -8.799 1.00 88.81 94 LEU A C 1
ATOM 726 O O . LEU A 1 94 ? 3.323 -2.323 -7.663 1.00 88.81 94 LEU A O 1
ATOM 730 N N . LEU A 1 95 ? 4.682 -2.128 -9.434 1.00 90.12 95 LEU A N 1
ATOM 731 C CA . LEU A 1 95 ? 5.789 -2.882 -8.839 1.00 90.12 95 LEU A CA 1
ATOM 732 C C . LEU A 1 95 ? 6.347 -2.176 -7.593 1.00 90.12 95 LEU A C 1
ATOM 734 O O . LEU A 1 95 ? 6.525 -2.818 -6.560 1.00 90.12 95 LEU A O 1
ATOM 738 N N . CYS A 1 96 ? 6.555 -0.856 -7.649 1.00 93.25 96 CYS A N 1
ATOM 739 C CA . CYS A 1 96 ? 6.985 -0.049 -6.501 1.00 93.25 96 CYS A CA 1
ATOM 740 C C . CYS A 1 96 ? 5.943 -0.038 -5.375 1.00 93.25 96 CYS A C 1
ATOM 742 O O . CYS A 1 96 ? 6.294 -0.065 -4.192 1.00 93.25 96 CYS A O 1
ATOM 744 N N . TRP A 1 97 ? 4.659 -0.006 -5.736 1.00 92.62 97 TRP A N 1
ATOM 745 C CA . TRP A 1 97 ? 3.556 -0.107 -4.789 1.00 92.62 97 TRP A CA 1
ATOM 746 C C . TRP A 1 97 ? 3.591 -1.438 -4.044 1.00 92.62 97 TRP A C 1
ATOM 748 O O . TRP A 1 97 ? 3.534 -1.449 -2.810 1.00 92.62 97 TRP A O 1
ATOM 758 N N . TYR A 1 98 ? 3.741 -2.551 -4.764 1.00 89.38 98 TYR A N 1
ATOM 759 C CA . TYR A 1 98 ? 3.887 -3.859 -4.140 1.00 89.38 98 TYR A CA 1
ATOM 760 C C . TYR A 1 98 ? 5.161 -3.958 -3.313 1.00 89.38 98 TYR A C 1
ATOM 762 O O . TYR A 1 98 ? 5.082 -4.462 -2.199 1.00 89.38 98 TYR A O 1
ATOM 770 N N . ASP A 1 99 ? 6.294 -3.430 -3.786 1.00 92.50 99 ASP A N 1
ATOM 771 C CA . ASP A 1 99 ? 7.568 -3.425 -3.050 1.00 92.50 99 ASP A CA 1
ATOM 772 C C . ASP A 1 99 ? 7.398 -2.819 -1.650 1.00 92.50 99 ASP A C 1
ATOM 774 O O . ASP A 1 99 ? 7.703 -3.447 -0.638 1.00 92.50 99 ASP A O 1
ATOM 778 N N . THR A 1 100 ? 6.797 -1.631 -1.571 1.00 93.38 100 THR A N 1
ATOM 779 C CA . THR A 1 100 ? 6.546 -0.976 -0.283 1.00 93.38 100 THR A CA 1
ATOM 780 C C . THR A 1 100 ? 5.461 -1.697 0.529 1.00 93.38 100 THR A C 1
ATOM 782 O O . THR A 1 100 ? 5.659 -1.982 1.710 1.00 93.38 100 THR A O 1
ATOM 785 N N . THR A 1 101 ? 4.297 -1.996 -0.056 1.00 89.56 101 THR A N 1
ATOM 786 C CA . THR A 1 101 ? 3.154 -2.542 0.707 1.00 89.56 101 THR A CA 1
ATOM 787 C C . THR A 1 101 ? 3.360 -3.991 1.152 1.00 89.56 101 THR A C 1
ATOM 789 O O . THR A 1 101 ? 2.960 -4.353 2.259 1.00 89.56 101 THR A O 1
ATOM 792 N N . GLY A 1 102 ? 4.044 -4.804 0.348 1.00 87.38 102 GLY A N 1
ATOM 793 C CA . GLY A 1 102 ? 4.423 -6.170 0.696 1.00 87.38 102 GLY A CA 1
ATOM 794 C C . GLY A 1 102 ? 5.412 -6.217 1.856 1.00 87.38 102 GLY A C 1
ATOM 795 O O . GLY A 1 102 ? 5.216 -6.995 2.790 1.00 87.38 102 GLY A O 1
ATOM 796 N N . LEU A 1 103 ? 6.422 -5.337 1.866 1.00 89.50 103 LEU A N 1
ATOM 797 C CA . LEU A 1 103 ? 7.350 -5.215 2.998 1.00 89.50 103 LEU A CA 1
ATOM 798 C C . LEU A 1 103 ? 6.656 -4.702 4.265 1.00 89.50 103 LEU A C 1
ATOM 800 O O . LEU A 1 103 ? 6.953 -5.194 5.353 1.00 89.50 103 LEU A O 1
ATOM 804 N N . MET A 1 104 ? 5.690 -3.783 4.136 1.00 89.38 104 MET A N 1
ATOM 805 C CA . MET A 1 104 ? 4.875 -3.332 5.270 1.00 89.38 104 MET A CA 1
ATOM 806 C C . MET A 1 104 ? 4.097 -4.487 5.918 1.00 89.38 104 MET A C 1
ATOM 808 O O . MET A 1 104 ? 4.115 -4.624 7.138 1.00 89.38 104 MET A O 1
ATOM 812 N N . ILE A 1 105 ? 3.440 -5.330 5.114 1.00 85.88 105 ILE A N 1
ATOM 813 C CA . ILE A 1 105 ? 2.651 -6.472 5.608 1.00 85.88 105 ILE A CA 1
ATOM 814 C C . ILE A 1 105 ? 3.560 -7.561 6.191 1.00 85.88 105 ILE A C 1
ATOM 816 O O . ILE A 1 105 ? 3.268 -8.115 7.250 1.00 85.88 105 ILE A O 1
ATOM 820 N N . ARG A 1 106 ? 4.686 -7.858 5.528 1.00 84.12 106 ARG A N 1
ATOM 821 C CA . ARG A 1 106 ? 5.645 -8.882 5.977 1.00 84.12 106 ARG A CA 1
ATOM 822 C C . ARG A 1 106 ? 6.542 -8.430 7.128 1.00 84.12 106 ARG A C 1
ATOM 824 O O . ARG A 1 106 ? 7.255 -9.264 7.678 1.00 84.12 106 ARG A O 1
ATOM 831 N N . ARG A 1 107 ? 6.492 -7.146 7.498 1.00 84.94 107 ARG A N 1
ATOM 832 C CA . ARG A 1 107 ? 7.356 -6.518 8.509 1.00 84.94 107 ARG A CA 1
ATOM 833 C C . ARG A 1 107 ? 8.843 -6.718 8.215 1.00 84.94 107 ARG A C 1
ATOM 835 O O . ARG A 1 107 ? 9.632 -7.005 9.110 1.00 84.94 107 ARG A O 1
ATOM 842 N N . ASP A 1 108 ? 9.206 -6.581 6.948 1.00 84.81 108 ASP A N 1
ATOM 843 C CA . ASP A 1 108 ? 10.565 -6.807 6.460 1.00 84.81 108 ASP A CA 1
ATOM 844 C C . ASP A 1 108 ? 11.184 -5.493 5.952 1.00 84.81 108 ASP A C 1
ATOM 846 O O . ASP A 1 108 ? 10.539 -4.440 5.924 1.00 84.81 108 ASP A O 1
ATOM 850 N N . ARG A 1 109 ? 12.463 -5.544 5.585 1.00 83.25 109 ARG A N 1
ATOM 851 C CA . ARG A 1 109 ? 13.255 -4.412 5.103 1.00 83.25 109 ARG A CA 1
ATOM 852 C C . ARG A 1 109 ? 13.929 -4.732 3.774 1.00 83.25 109 ARG A C 1
ATOM 854 O O . ARG A 1 109 ? 14.009 -5.881 3.353 1.00 83.25 109 ARG A O 1
ATOM 861 N N . GLY A 1 110 ? 14.506 -3.700 3.167 1.00 87.50 110 GLY A N 1
ATOM 862 C CA . GLY A 1 110 ? 15.260 -3.834 1.923 1.00 87.50 110 GLY A CA 1
ATOM 863 C C . GLY A 1 110 ? 14.347 -3.750 0.711 1.00 87.50 1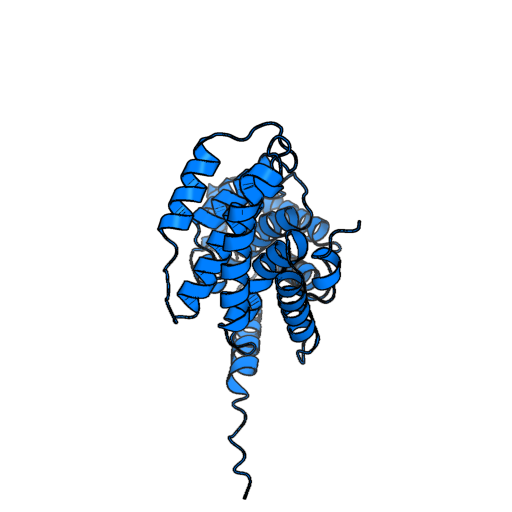10 GLY A C 1
ATOM 864 O O . GLY A 1 110 ? 14.057 -4.758 0.071 1.00 87.50 110 GLY A O 1
ATOM 865 N N . LEU A 1 111 ? 13.913 -2.523 0.415 1.00 92.56 111 LEU A N 1
ATOM 866 C CA . LEU A 1 111 ? 13.199 -2.198 -0.817 1.00 92.56 111 LEU A CA 1
ATOM 867 C C . LEU A 1 111 ? 14.006 -2.678 -2.031 1.00 92.56 111 LEU A C 1
ATOM 869 O O . LEU A 1 111 ? 15.225 -2.510 -2.082 1.00 92.56 111 LEU A O 1
ATOM 873 N N . ILE A 1 112 ? 13.318 -3.284 -2.994 1.00 92.81 112 ILE A N 1
ATOM 874 C CA . ILE A 1 112 ? 13.899 -3.811 -4.234 1.00 92.81 112 ILE A CA 1
ATOM 875 C C . ILE A 1 112 ? 14.135 -2.680 -5.246 1.00 92.81 112 ILE A C 1
ATOM 877 O O . ILE A 1 112 ? 15.119 -2.676 -5.990 1.00 92.81 112 ILE A O 1
ATOM 881 N N . PHE A 1 113 ? 13.226 -1.712 -5.291 1.00 92.75 113 PHE A N 1
ATOM 882 C CA . PHE A 1 113 ? 13.325 -0.543 -6.158 1.00 92.75 113 PHE A CA 1
ATOM 883 C C . PHE A 1 113 ? 14.045 0.605 -5.445 1.00 92.75 113 PHE A C 1
ATOM 885 O O . PHE A 1 113 ? 13.908 0.762 -4.232 1.00 92.75 113 PHE A O 1
ATOM 892 N N . GLU A 1 114 ? 14.766 1.442 -6.193 1.00 91.88 114 GLU A N 1
ATOM 893 C CA . GLU A 1 114 ? 15.358 2.681 -5.655 1.00 91.88 114 GLU A CA 1
ATOM 894 C C . GLU A 1 114 ? 14.304 3.761 -5.365 1.00 91.88 114 GLU A C 1
ATOM 896 O O . GLU A 1 114 ? 13.150 3.691 -5.799 1.00 91.88 114 GLU A O 1
ATOM 901 N N . ASP A 1 115 ? 14.736 4.821 -4.690 1.00 91.94 115 ASP A N 1
ATOM 902 C CA . ASP A 1 115 ? 13.913 5.993 -4.379 1.00 91.94 115 ASP A CA 1
ATOM 903 C C . ASP A 1 115 ? 13.432 6.730 -5.612 1.00 91.94 115 ASP A C 1
ATOM 905 O O . ASP A 1 115 ? 12.253 7.068 -5.702 1.00 91.94 115 ASP A O 1
ATOM 909 N N . TRP A 1 116 ? 14.313 6.894 -6.594 1.00 90.94 116 TRP A N 1
ATOM 910 C CA . TRP A 1 116 ? 13.964 7.590 -7.820 1.00 90.94 116 TRP A CA 1
ATOM 911 C C . TRP A 1 116 ? 12.821 6.874 -8.560 1.00 90.94 116 TRP A C 1
ATOM 913 O O . TRP A 1 116 ? 11.910 7.539 -9.039 1.00 90.94 116 TRP A O 1
ATOM 923 N N . HIS A 1 117 ? 12.747 5.535 -8.550 1.00 91.69 117 HIS A N 1
ATOM 924 C CA . HIS A 1 117 ? 11.606 4.820 -9.146 1.00 91.69 117 HIS A CA 1
ATOM 925 C C . HIS A 1 117 ? 10.267 5.229 -8.507 1.00 91.69 117 HIS A C 1
ATOM 927 O O . HIS A 1 117 ? 9.250 5.321 -9.189 1.00 91.69 117 HIS A O 1
ATOM 933 N N . ARG A 1 118 ? 10.262 5.519 -7.197 1.00 92.56 118 ARG A N 1
ATOM 934 C CA . ARG A 1 118 ? 9.065 5.959 -6.459 1.00 92.56 118 ARG A CA 1
ATOM 935 C C . ARG A 1 118 ? 8.705 7.412 -6.725 1.00 92.56 118 ARG A C 1
ATOM 937 O O . ARG A 1 118 ? 7.536 7.788 -6.643 1.00 92.56 118 ARG A O 1
ATOM 944 N N . GLU A 1 119 ? 9.696 8.239 -7.029 1.00 90.50 119 GLU A N 1
ATOM 945 C CA . GLU A 1 119 ? 9.479 9.628 -7.432 1.00 90.50 119 GLU A CA 1
ATOM 946 C C . GLU A 1 119 ? 8.769 9.698 -8.790 1.00 90.50 119 GLU A C 1
ATOM 948 O O . GLU A 1 119 ? 7.849 10.509 -8.946 1.00 90.50 119 GLU A O 1
ATOM 953 N N . PHE A 1 120 ? 9.114 8.775 -9.697 1.00 88.88 120 PHE A N 1
ATOM 954 C CA . PHE A 1 120 ? 8.519 8.604 -11.026 1.00 88.88 120 PHE A CA 1
ATOM 955 C C . PHE A 1 120 ? 7.166 7.874 -11.044 1.00 88.88 120 PHE A C 1
ATOM 957 O O . PHE A 1 120 ? 6.605 7.681 -12.122 1.00 88.88 120 PHE A O 1
ATOM 964 N N . MET A 1 121 ? 6.603 7.489 -9.894 1.00 92.19 121 MET A N 1
ATOM 965 C CA . MET A 1 121 ? 5.298 6.822 -9.869 1.00 92.19 121 MET A CA 1
ATOM 966 C C . MET A 1 121 ? 4.188 7.700 -10.454 1.00 92.19 121 MET A C 1
ATOM 968 O O . MET A 1 121 ? 4.076 8.879 -10.098 1.00 92.19 121 MET A O 1
ATOM 972 N N . ASP A 1 122 ? 3.348 7.095 -11.296 1.00 87.69 122 ASP A N 1
ATOM 973 C CA . ASP A 1 122 ? 2.170 7.736 -11.877 1.00 87.69 122 ASP A CA 1
ATOM 974 C C . ASP A 1 122 ? 1.174 8.131 -10.772 1.00 87.69 122 ASP A C 1
ATOM 976 O O . ASP A 1 122 ? 0.847 7.350 -9.873 1.00 87.69 122 ASP A O 1
ATOM 980 N N . ASN A 1 123 ? 0.679 9.366 -10.850 1.00 89.62 123 ASN A N 1
ATOM 981 C CA . ASN A 1 123 ? -0.312 9.888 -9.923 1.00 89.62 123 ASN A CA 1
ATOM 982 C C . ASN A 1 123 ? -1.666 9.177 -10.048 1.00 89.62 123 ASN A C 1
ATOM 984 O O . ASN A 1 123 ? -2.348 9.028 -9.032 1.00 89.62 123 ASN A O 1
ATOM 988 N N . ASN A 1 124 ? -2.012 8.665 -11.234 1.00 87.69 124 ASN A N 1
ATOM 989 C CA . ASN A 1 124 ? -3.261 7.927 -11.444 1.00 87.69 124 ASN A CA 1
ATOM 990 C C . ASN A 1 124 ? -3.336 6.668 -10.568 1.00 87.69 124 ASN A C 1
ATOM 992 O O . ASN A 1 124 ? -4.415 6.281 -10.122 1.00 87.69 124 ASN A O 1
ATOM 996 N N . LEU A 1 125 ? -2.190 6.048 -10.251 1.00 89.19 125 LEU A N 1
ATOM 997 C CA . LEU A 1 125 ? -2.151 4.907 -9.338 1.00 89.19 125 LEU A CA 1
ATOM 998 C C . LEU A 1 125 ? -2.613 5.299 -7.927 1.00 89.19 125 LEU A C 1
ATOM 1000 O O . LEU A 1 125 ? -3.364 4.554 -7.301 1.00 89.19 125 LEU A O 1
ATOM 1004 N N . PHE A 1 126 ? -2.182 6.460 -7.421 1.00 91.44 126 PHE A N 1
ATOM 1005 C CA . PHE A 1 126 ? -2.571 6.942 -6.091 1.00 91.44 126 PHE A CA 1
ATOM 1006 C C . PHE A 1 126 ? -4.065 7.271 -6.014 1.00 91.44 126 PHE A C 1
ATOM 1008 O O . PHE A 1 126 ? -4.696 7.011 -4.987 1.00 91.44 126 PHE A O 1
ATOM 1015 N N . GLU A 1 127 ? -4.633 7.793 -7.102 1.00 88.19 127 GLU A N 1
ATOM 1016 C CA . GLU A 1 127 ? -6.075 8.021 -7.233 1.00 88.19 127 GLU A CA 1
ATOM 1017 C C . GLU A 1 127 ? -6.845 6.696 -7.254 1.00 88.19 127 GLU A C 1
ATOM 1019 O O . GLU A 1 127 ? -7.789 6.526 -6.481 1.00 88.19 127 GLU A O 1
ATOM 1024 N N . LEU A 1 128 ? -6.381 5.723 -8.046 1.00 85.94 128 LEU A N 1
ATOM 1025 C CA . LEU A 1 128 ? -6.979 4.391 -8.157 1.00 85.94 128 LEU A CA 1
ATOM 1026 C C . LEU A 1 128 ? -7.065 3.677 -6.801 1.00 85.94 128 LEU A C 1
ATOM 1028 O O . LEU A 1 128 ? -8.132 3.209 -6.407 1.00 85.94 128 LEU A O 1
ATOM 1032 N N . VAL A 1 129 ? -5.950 3.606 -6.067 1.00 88.62 129 VAL A N 1
ATOM 1033 C CA . VAL A 1 129 ? -5.886 2.900 -4.771 1.00 88.62 129 VAL A CA 1
ATOM 1034 C C . VAL A 1 129 ? -6.380 3.753 -3.594 1.00 88.62 129 VAL A C 1
ATOM 1036 O O . VAL A 1 129 ? -6.437 3.277 -2.456 1.00 88.62 129 VAL A O 1
ATOM 1039 N N . GLY A 1 130 ? -6.694 5.028 -3.844 1.00 90.69 130 GLY A N 1
ATOM 1040 C CA . GLY A 1 130 ? -7.140 6.003 -2.849 1.00 90.69 130 GLY A CA 1
ATOM 1041 C C . GLY A 1 130 ? -6.110 6.334 -1.765 1.00 90.69 130 GLY A C 1
ATOM 1042 O O . GLY A 1 130 ? -6.481 6.872 -0.720 1.00 90.69 130 GLY A O 1
ATOM 1043 N N . CYS A 1 131 ? -4.831 6.011 -1.975 1.00 94.19 131 CYS A N 1
ATOM 1044 C CA . CYS A 1 131 ? -3.751 6.294 -1.031 1.00 94.19 131 CYS A CA 1
ATOM 1045 C C . CYS A 1 131 ? -3.054 7.598 -1.417 1.00 94.19 131 CYS A C 1
ATOM 1047 O O . CYS A 1 131 ? -2.420 7.651 -2.470 1.00 94.19 131 CYS A O 1
ATOM 1049 N N . PRO A 1 132 ? -3.105 8.648 -0.579 1.00 94.19 132 PRO A N 1
ATOM 1050 C CA . PRO A 1 132 ? -2.371 9.874 -0.860 1.00 94.19 132 PRO A CA 1
ATOM 1051 C C . PRO A 1 132 ? -0.860 9.620 -1.011 1.00 94.19 132 PRO A C 1
ATOM 1053 O O . PRO A 1 132 ? -0.260 8.904 -0.206 1.00 94.19 132 PRO A O 1
ATOM 1056 N N . LYS A 1 133 ? -0.221 10.252 -2.006 1.00 93.50 133 LYS A N 1
ATOM 1057 C CA . LYS A 1 133 ? 1.220 10.088 -2.292 1.00 93.50 133 LYS A CA 1
ATOM 1058 C C . LYS A 1 133 ? 2.103 10.373 -1.072 1.00 93.50 133 LYS A C 1
ATOM 1060 O O . LYS A 1 133 ? 3.059 9.646 -0.813 1.00 93.50 133 LYS A O 1
ATOM 1065 N N . ASP A 1 134 ? 1.752 11.384 -0.281 1.00 92.88 134 ASP A N 1
ATOM 1066 C CA . ASP A 1 134 ? 2.463 11.734 0.952 1.00 92.88 134 ASP A CA 1
ATOM 1067 C C . ASP A 1 134 ? 2.302 10.678 2.063 1.00 92.88 134 ASP A C 1
ATOM 1069 O O . ASP A 1 134 ? 3.214 10.489 2.866 1.00 92.88 134 ASP A O 1
ATOM 1073 N N . VAL A 1 135 ? 1.191 9.935 2.090 1.00 94.62 135 VAL A N 1
ATOM 1074 C CA . VAL A 1 135 ? 1.000 8.767 2.970 1.00 94.62 135 VAL A CA 1
ATOM 1075 C C . VAL A 1 135 ? 1.828 7.567 2.487 1.00 94.62 135 VAL A C 1
ATOM 1077 O O . VAL A 1 135 ? 2.437 6.873 3.305 1.00 94.62 135 VAL A O 1
ATOM 1080 N N . PHE A 1 136 ? 1.918 7.344 1.174 1.00 95.00 136 PHE A N 1
ATOM 1081 C CA . PHE A 1 136 ? 2.743 6.276 0.598 1.00 95.00 136 PHE A CA 1
ATOM 1082 C C . PHE A 1 136 ? 4.251 6.481 0.819 1.00 95.00 136 PHE A C 1
ATOM 1084 O O . PHE A 1 136 ? 4.958 5.556 1.230 1.00 95.00 136 PHE A O 1
ATOM 1091 N N . GLN A 1 137 ? 4.755 7.698 0.595 1.00 93.44 137 GLN A N 1
ATOM 1092 C CA . GLN A 1 137 ? 6.163 8.054 0.844 1.00 93.44 137 GLN A CA 1
ATOM 1093 C C . GLN A 1 137 ? 6.560 7.763 2.286 1.00 93.44 137 GLN A C 1
ATOM 1095 O O . GLN A 1 137 ? 7.605 7.188 2.579 1.00 93.44 137 GLN A O 1
ATOM 1100 N N . LEU A 1 138 ? 5.653 8.098 3.187 1.00 92.56 138 LEU A N 1
ATOM 1101 C CA . LEU A 1 138 ? 5.761 7.799 4.588 1.00 92.56 138 LEU A CA 1
ATOM 1102 C C . LEU A 1 138 ? 5.949 6.277 4.810 1.00 92.56 138 LEU A C 1
ATOM 1104 O O . LEU A 1 138 ? 6.822 5.888 5.598 1.00 92.56 138 LEU A O 1
ATOM 1108 N N . TYR A 1 139 ? 5.164 5.386 4.178 1.00 93.19 139 TYR A N 1
ATOM 1109 C CA . TYR A 1 139 ? 5.335 3.918 4.324 1.00 93.19 139 TYR A CA 1
ATOM 1110 C C . TYR A 1 139 ? 6.698 3.456 3.837 1.00 93.19 139 TYR A C 1
ATOM 1112 O O . TYR A 1 139 ? 7.363 2.683 4.521 1.00 93.19 139 TYR A O 1
ATOM 1120 N N . THR A 1 140 ? 7.147 4.030 2.727 1.00 93.44 140 THR A N 1
ATOM 1121 C CA . THR A 1 140 ? 8.487 3.795 2.193 1.00 93.44 140 THR A CA 1
ATOM 1122 C C . THR A 1 140 ? 9.558 4.121 3.245 1.00 93.44 140 THR A C 1
ATOM 1124 O O . THR A 1 140 ? 10.453 3.308 3.477 1.00 93.44 140 THR A O 1
ATOM 1127 N N . THR A 1 141 ? 9.439 5.242 3.968 1.00 91.81 141 THR A N 1
ATOM 1128 C CA . THR A 1 141 ? 10.349 5.580 5.079 1.00 91.81 141 THR A CA 1
ATOM 1129 C C . THR A 1 141 ? 10.354 4.517 6.181 1.00 91.81 141 THR A C 1
ATOM 1131 O O . THR A 1 141 ? 11.431 4.100 6.599 1.00 91.81 141 THR A O 1
ATOM 1134 N N . ILE A 1 142 ? 9.183 4.015 6.603 1.00 90.44 142 ILE A N 1
ATOM 1135 C CA . ILE A 1 142 ? 9.114 2.942 7.617 1.00 90.44 142 ILE A CA 1
ATOM 1136 C C . ILE A 1 142 ? 9.865 1.702 7.134 1.00 90.44 142 ILE A C 1
ATOM 1138 O O . ILE A 1 142 ? 10.710 1.187 7.861 1.00 90.44 142 ILE A O 1
ATOM 1142 N N . THR A 1 143 ? 9.585 1.242 5.911 1.00 91.00 143 THR A N 1
ATOM 1143 C CA . THR A 1 143 ? 10.200 0.022 5.362 1.00 91.00 143 THR A CA 1
ATOM 1144 C C . THR A 1 143 ? 11.716 0.130 5.199 1.00 91.00 143 THR A C 1
ATOM 1146 O O . THR A 1 143 ? 12.421 -0.860 5.384 1.00 91.00 143 THR A O 1
ATOM 1149 N N . LYS A 1 144 ? 12.242 1.327 4.900 1.00 89.06 144 LYS A N 1
ATOM 1150 C CA . LYS A 1 144 ? 13.691 1.574 4.813 1.00 89.06 144 LYS A CA 1
ATOM 1151 C C . LYS A 1 144 ? 14.377 1.493 6.162 1.00 89.06 144 LYS A C 1
ATOM 1153 O O . LYS A 1 144 ? 15.411 0.848 6.289 1.00 89.06 144 LYS A O 1
ATOM 1158 N N . GLU A 1 145 ? 13.800 2.168 7.150 1.00 87.38 145 GLU A N 1
ATOM 1159 C CA . GLU A 1 145 ? 14.306 2.161 8.523 1.00 87.38 145 GLU A CA 1
ATOM 1160 C C . GLU A 1 145 ? 14.146 0.772 9.171 1.00 87.38 145 GLU A C 1
ATOM 1162 O O . GLU A 1 145 ? 14.854 0.448 10.123 1.00 87.38 145 GLU A O 1
ATOM 1167 N N . GLY A 1 146 ? 13.255 -0.062 8.625 1.00 84.38 146 GLY A N 1
ATOM 1168 C CA . GLY A 1 146 ? 12.928 -1.391 9.125 1.00 84.38 146 GLY A CA 1
ATOM 1169 C C . GLY A 1 146 ? 11.947 -1.342 10.293 1.00 84.38 146 GLY A C 1
ATOM 1170 O O . GLY A 1 146 ? 11.639 -0.278 10.829 1.00 84.38 146 GLY A O 1
ATOM 1171 N N . PHE A 1 147 ? 11.430 -2.503 10.683 1.00 84.00 147 PHE A N 1
ATOM 1172 C CA . PHE A 1 147 ? 10.581 -2.654 11.865 1.00 84.00 147 PHE A CA 1
ATOM 1173 C C . PHE A 1 147 ? 11.446 -2.861 13.116 1.00 84.00 147 PHE A C 1
ATOM 1175 O O . PHE A 1 147 ? 12.571 -3.339 13.014 1.00 84.00 147 PHE A O 1
ATOM 1182 N N . GLU A 1 148 ? 10.917 -2.494 14.288 1.00 80.12 148 GLU A N 1
ATOM 1183 C CA . GLU A 1 148 ? 11.593 -2.613 15.596 1.00 80.12 148 GLU A CA 1
ATOM 1184 C C . GLU A 1 148 ? 12.773 -1.644 15.792 1.00 80.12 148 GLU A C 1
ATOM 1186 O O . GLU A 1 148 ? 13.654 -1.859 16.624 1.00 80.12 148 GLU A O 1
ATOM 1191 N N . CYS A 1 149 ? 12.747 -0.518 15.075 1.00 77.31 149 CYS A N 1
ATOM 1192 C CA . CYS A 1 149 ? 13.699 0.574 15.255 1.00 77.31 149 CYS A CA 1
ATOM 1193 C C . CYS A 1 149 ? 13.627 1.131 16.692 1.00 77.31 149 CYS A C 1
ATOM 1195 O O . CYS A 1 149 ? 12.531 1.425 17.178 1.00 77.31 149 CYS A O 1
ATOM 1197 N N . GLU A 1 150 ? 14.783 1.279 17.356 1.00 73.12 150 GLU A N 1
ATOM 1198 C CA . GLU A 1 150 ? 14.880 1.768 18.745 1.00 73.12 150 GLU A CA 1
ATOM 1199 C C . GLU A 1 150 ? 14.303 3.178 18.909 1.00 73.12 150 GLU A C 1
ATOM 1201 O O . GLU A 1 150 ? 13.685 3.495 19.925 1.00 73.12 150 GLU A O 1
ATOM 1206 N N . SER A 1 151 ? 14.497 4.034 17.909 1.00 73.00 151 SER A N 1
ATOM 1207 C CA . SER A 1 151 ? 13.985 5.399 17.895 1.00 73.00 151 SER A CA 1
ATOM 1208 C C . SER A 1 151 ? 13.916 5.898 16.460 1.00 73.00 151 SER A C 1
ATOM 1210 O O . SER A 1 151 ? 14.909 5.833 15.732 1.00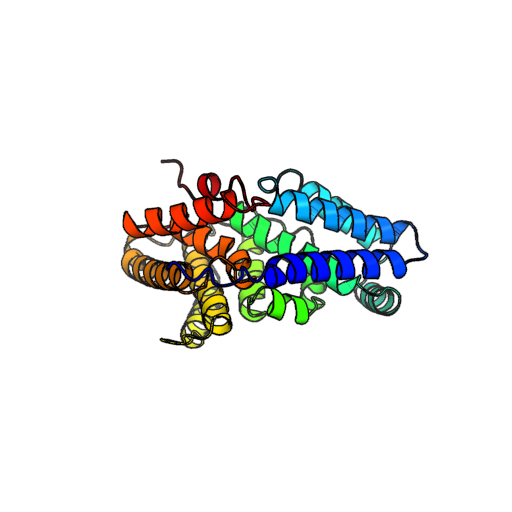 73.00 151 SER A O 1
ATOM 1212 N N . ARG A 1 152 ? 12.748 6.397 16.048 1.00 80.88 152 ARG A N 1
ATOM 1213 C CA . ARG A 1 152 ? 12.559 6.975 14.712 1.00 80.88 152 ARG A CA 1
ATOM 1214 C C . ARG A 1 152 ? 12.768 8.478 14.728 1.00 80.88 152 ARG A C 1
ATOM 1216 O O . ARG A 1 152 ? 12.655 9.140 15.760 1.00 80.88 152 ARG A O 1
ATOM 1223 N N . HIS A 1 153 ? 13.023 9.038 13.548 1.00 82.12 153 HIS A N 1
ATOM 1224 C CA . HIS A 1 153 ? 13.169 10.479 13.417 1.00 82.12 153 HIS A CA 1
ATOM 1225 C C . HIS A 1 153 ? 11.877 11.201 13.862 1.00 82.12 153 HIS A C 1
ATOM 1227 O O . HIS A 1 153 ? 10.795 10.847 13.377 1.00 82.12 153 HIS A O 1
ATOM 1233 N N . PRO A 1 154 ? 11.951 12.234 14.729 1.00 84.19 154 PRO A N 1
ATOM 1234 C CA . PRO A 1 154 ? 10.773 12.951 15.230 1.00 84.19 154 PRO A CA 1
ATOM 1235 C C . PRO A 1 154 ? 9.840 13.486 14.132 1.00 84.19 154 PRO A C 1
ATOM 1237 O O . PRO A 1 154 ? 8.618 13.532 14.302 1.00 84.19 154 PRO A O 1
ATOM 1240 N N . ASP A 1 155 ? 10.402 13.834 12.972 1.00 87.38 155 ASP A N 1
ATOM 1241 C CA . ASP A 1 155 ? 9.643 14.306 11.809 1.00 87.38 155 ASP A CA 1
ATOM 1242 C C . ASP A 1 155 ? 8.603 13.297 11.317 1.00 87.38 155 ASP A C 1
ATOM 1244 O O . ASP A 1 155 ? 7.583 13.702 10.756 1.00 87.38 155 ASP A O 1
ATOM 1248 N N . LEU A 1 156 ? 8.807 11.996 11.557 1.00 86.62 156 LEU A N 1
ATOM 1249 C CA . LEU A 1 156 ? 7.855 10.964 11.164 1.00 86.62 156 LEU A CA 1
ATOM 1250 C C . LEU A 1 156 ? 6.531 11.111 11.922 1.00 86.62 156 LEU A C 1
ATOM 1252 O O . LEU A 1 156 ? 5.467 11.032 11.308 1.00 86.62 156 LEU A O 1
ATOM 1256 N N . TYR A 1 157 ? 6.581 11.402 13.226 1.00 86.25 157 TYR A N 1
ATOM 1257 C CA . TYR A 1 157 ? 5.386 11.640 14.049 1.00 86.25 157 TYR A CA 1
ATOM 1258 C C . TYR A 1 157 ? 4.729 12.972 13.710 1.00 86.25 157 TYR A C 1
ATOM 1260 O O . TYR A 1 157 ? 3.501 13.069 13.680 1.00 86.25 157 TYR A O 1
ATOM 1268 N N . VAL A 1 158 ? 5.528 13.999 13.402 1.00 90.12 158 VAL A N 1
ATOM 1269 C CA . VAL A 1 158 ? 5.007 15.289 12.929 1.00 90.12 158 VAL A CA 1
ATOM 1270 C C . VAL A 1 158 ? 4.261 15.097 11.609 1.00 90.12 158 VAL A C 1
ATOM 1272 O O . VAL A 1 158 ? 3.141 15.585 11.451 1.00 90.12 158 VAL A O 1
ATOM 1275 N N . ALA A 1 159 ? 4.838 14.351 10.667 1.00 89.94 159 ALA A N 1
ATOM 1276 C CA . ALA A 1 159 ? 4.204 14.033 9.395 1.00 89.94 159 ALA A CA 1
ATOM 1277 C C . ALA A 1 159 ? 2.938 13.184 9.584 1.00 89.94 159 ALA A C 1
ATOM 1279 O O . ALA A 1 159 ? 1.911 13.485 8.979 1.00 89.94 159 ALA A O 1
ATOM 1280 N N . ALA A 1 160 ? 2.966 12.190 10.472 1.00 87.25 160 ALA A N 1
ATOM 1281 C CA . ALA A 1 160 ? 1.801 11.376 10.821 1.00 87.25 160 ALA A CA 1
ATOM 1282 C C . ALA A 1 160 ? 0.661 12.218 11.409 1.00 87.25 160 ALA A C 1
ATOM 1284 O O . ALA A 1 160 ? -0.489 12.112 10.986 1.00 87.25 160 ALA A O 1
ATOM 1285 N N . THR A 1 161 ? 0.996 13.126 12.326 1.00 89.50 161 THR A N 1
ATOM 1286 C CA . THR A 1 161 ? 0.040 14.061 12.930 1.00 89.50 161 THR A CA 1
ATOM 1287 C C . THR A 1 161 ? -0.573 14.971 11.868 1.00 89.50 161 THR A C 1
ATOM 1289 O O . THR A 1 161 ? -1.789 15.143 11.830 1.00 89.50 161 THR A O 1
ATOM 1292 N N . LYS A 1 162 ? 0.237 15.495 10.937 1.00 91.94 162 LYS A N 1
ATOM 1293 C CA . LYS A 1 162 ? -0.264 16.263 9.785 1.00 91.94 162 LYS A CA 1
ATOM 1294 C C . LYS A 1 162 ? -1.252 15.452 8.942 1.00 91.94 162 LYS A C 1
ATOM 1296 O O . LYS A 1 162 ? -2.243 16.019 8.496 1.00 91.94 162 LYS A O 1
ATOM 1301 N N . GLN A 1 163 ? -1.028 14.150 8.744 1.00 90.19 163 GLN A N 1
ATOM 1302 C CA . GLN A 1 163 ? -1.980 13.296 8.023 1.00 90.19 163 GLN A CA 1
ATOM 1303 C C . GLN A 1 163 ? -3.300 13.116 8.773 1.00 90.19 163 GLN A C 1
ATOM 1305 O O . GLN A 1 163 ? -4.358 13.210 8.156 1.00 90.19 163 GLN A O 1
ATOM 1310 N N . LEU A 1 164 ? -3.267 12.933 10.096 1.00 90.69 164 LEU A N 1
ATOM 1311 C CA . LEU A 1 164 ? -4.490 12.864 10.906 1.00 90.69 164 LEU A CA 1
ATOM 1312 C C . LEU A 1 164 ? -5.312 14.150 10.829 1.00 90.69 164 LEU A C 1
ATOM 1314 O O . LEU A 1 164 ? -6.536 14.090 10.748 1.00 90.69 164 LEU A O 1
ATOM 1318 N N . LEU A 1 165 ? -4.649 15.309 10.802 1.00 90.44 165 LEU A N 1
ATOM 1319 C CA . LEU A 1 165 ? -5.317 16.605 10.650 1.00 90.44 165 LEU A CA 1
ATOM 1320 C C . LEU A 1 165 ? -5.980 16.778 9.274 1.00 90.44 165 LEU A C 1
ATOM 1322 O O . LEU A 1 165 ? -6.919 17.559 9.152 1.00 90.44 165 LEU A O 1
ATOM 1326 N N . LYS A 1 166 ? -5.521 16.047 8.250 1.00 89.44 166 LYS A N 1
ATOM 1327 C CA . LYS A 1 166 ? -6.125 16.027 6.908 1.00 89.44 166 LYS A CA 1
ATOM 1328 C C . LYS A 1 166 ? -7.277 15.025 6.774 1.00 89.44 166 LYS A C 1
ATOM 1330 O O . LYS A 1 166 ? -7.924 15.004 5.730 1.00 89.44 166 LYS A O 1
ATOM 1335 N N . ALA A 1 167 ? -7.505 14.151 7.754 1.00 86.94 167 ALA A N 1
ATOM 1336 C CA . ALA A 1 167 ? -8.562 13.149 7.668 1.00 86.94 167 ALA A CA 1
ATOM 1337 C C . ALA A 1 167 ? -9.947 13.807 7.804 1.00 86.94 167 ALA A C 1
ATOM 1339 O O . ALA A 1 167 ? -10.246 14.440 8.820 1.00 86.94 167 ALA A O 1
ATOM 1340 N N . SER A 1 168 ? -10.795 13.647 6.783 1.00 77.69 168 SER A N 1
ATOM 1341 C CA . SER A 1 168 ? -12.163 14.167 6.772 1.00 77.69 168 SER A CA 1
ATOM 1342 C C . SER A 1 168 ? -12.991 13.483 7.859 1.00 77.69 168 SER A C 1
ATOM 1344 O O . SER A 1 168 ? -13.207 12.273 7.820 1.00 77.69 168 SER A O 1
ATOM 1346 N N . ARG A 1 169 ? -13.467 14.247 8.847 1.00 74.69 169 ARG A N 1
ATOM 1347 C CA . ARG A 1 169 ? -14.348 13.719 9.897 1.00 74.69 169 ARG A CA 1
ATOM 1348 C C . ARG A 1 169 ? -15.795 13.760 9.418 1.00 74.69 169 ARG A C 1
ATOM 1350 O O . ARG A 1 169 ? -16.287 14.829 9.076 1.00 74.69 169 ARG A O 1
ATOM 1357 N N . GLY A 1 170 ? -16.469 12.611 9.426 1.00 74.00 170 GLY A N 1
ATOM 1358 C CA . GLY A 1 170 ? -17.894 12.517 9.090 1.00 74.00 170 GLY A CA 1
ATOM 1359 C C . GLY A 1 170 ? -18.218 12.668 7.601 1.00 74.00 170 GLY A C 1
ATOM 1360 O O . GLY A 1 170 ? -19.360 12.967 7.268 1.00 74.00 170 GLY A O 1
ATOM 1361 N N . SER A 1 171 ? -17.238 12.480 6.708 1.00 82.62 171 SER A N 1
ATOM 1362 C CA . SER A 1 171 ? -17.536 12.351 5.279 1.00 82.62 171 SER A CA 1
ATOM 1363 C C . SER A 1 171 ? -18.270 11.033 5.029 1.00 82.62 171 SER A C 1
ATOM 1365 O O . SER A 1 171 ? -17.914 10.004 5.600 1.00 82.62 171 SER A O 1
ATOM 1367 N N . HIS A 1 172 ? -19.290 11.072 4.178 1.00 84.31 172 HIS A N 1
ATOM 1368 C CA . HIS A 1 172 ? -19.956 9.875 3.657 1.00 84.31 172 HIS A CA 1
ATOM 1369 C C . HIS A 1 172 ? -19.463 9.514 2.252 1.00 84.31 172 HIS A C 1
ATOM 1371 O O . HIS A 1 172 ? -19.913 8.526 1.676 1.00 84.31 172 HIS A O 1
ATOM 1377 N N . ASP A 1 173 ? -18.547 10.309 1.697 1.00 92.38 173 ASP A N 1
ATOM 1378 C CA . ASP A 1 173 ? -17.935 10.011 0.415 1.00 92.38 173 ASP A CA 1
ATOM 1379 C C . ASP A 1 173 ? -16.944 8.844 0.550 1.00 92.38 173 ASP A C 1
ATOM 1381 O O . ASP A 1 173 ? -16.053 8.841 1.401 1.00 92.38 173 ASP A O 1
ATOM 1385 N N . HIS A 1 174 ? -17.104 7.824 -0.295 1.00 91.75 174 HIS A N 1
ATOM 1386 C CA . HIS A 1 174 ? -16.298 6.607 -0.206 1.00 91.75 174 HIS A CA 1
ATOM 1387 C C . HIS A 1 174 ? -14.815 6.845 -0.529 1.00 91.75 174 HIS A C 1
ATOM 1389 O O . HIS A 1 174 ? -13.971 6.075 -0.073 1.00 91.75 174 HIS A O 1
ATOM 1395 N N . GLU A 1 175 ? -14.481 7.860 -1.329 1.00 91.06 175 GLU A N 1
ATOM 1396 C CA . GLU A 1 175 ? -13.092 8.199 -1.643 1.00 91.06 175 GLU A CA 1
ATOM 1397 C C . GLU A 1 175 ? -12.404 8.850 -0.443 1.00 91.06 175 GLU A C 1
ATOM 1399 O O . GLU A 1 175 ? -11.300 8.454 -0.063 1.00 91.06 175 GLU A O 1
ATOM 1404 N N . ASP A 1 176 ? -13.089 9.782 0.216 1.00 93.12 176 ASP A N 1
ATOM 1405 C CA . ASP A 1 176 ? -12.627 10.376 1.467 1.00 93.12 176 ASP A CA 1
ATOM 1406 C C . ASP A 1 176 ? -12.464 9.338 2.580 1.00 93.12 176 ASP A C 1
ATOM 1408 O O . ASP A 1 176 ? -11.475 9.381 3.317 1.00 93.12 176 ASP A O 1
ATOM 1412 N N . LEU A 1 177 ? -13.399 8.388 2.690 1.00 94.81 177 LEU A N 1
ATOM 1413 C CA . LEU A 1 177 ? -13.308 7.284 3.648 1.00 94.81 177 LEU A CA 1
ATOM 1414 C C . LEU A 1 177 ? -12.090 6.395 3.361 1.00 94.81 177 LEU A C 1
ATOM 1416 O O . LEU A 1 177 ? -11.333 6.087 4.282 1.00 94.81 177 LEU A O 1
ATOM 1420 N N . LEU A 1 178 ? -11.841 6.041 2.095 1.00 94.88 178 LEU A N 1
ATOM 1421 C CA . LEU A 1 178 ? -10.671 5.250 1.700 1.00 94.88 178 LEU A CA 1
ATOM 1422 C C . LEU A 1 178 ? -9.353 5.987 2.000 1.00 94.88 178 LEU A C 1
ATOM 1424 O O . LEU A 1 178 ? -8.438 5.416 2.596 1.00 94.88 178 LEU A O 1
ATOM 1428 N N . ARG A 1 179 ? -9.271 7.285 1.681 1.00 95.19 179 ARG A N 1
ATOM 1429 C CA . ARG A 1 179 ? -8.121 8.132 2.048 1.00 95.19 179 ARG A CA 1
ATOM 1430 C C . ARG A 1 179 ? -7.948 8.216 3.566 1.00 95.19 179 ARG A C 1
ATOM 1432 O O . ARG A 1 179 ? -6.821 8.225 4.064 1.00 95.19 179 ARG A O 1
ATOM 1439 N N . GLY A 1 180 ? -9.055 8.286 4.306 1.00 95.44 180 GLY A N 1
ATOM 1440 C CA . GLY A 1 180 ? -9.088 8.229 5.765 1.00 95.44 180 GLY A CA 1
ATOM 1441 C C . GLY A 1 180 ? -8.473 6.939 6.301 1.00 95.44 180 GLY A C 1
ATOM 1442 O O . GLY A 1 180 ? -7.580 7.007 7.144 1.00 95.44 180 GLY A O 1
ATOM 1443 N N . ALA A 1 181 ? -8.861 5.786 5.747 1.00 95.81 181 ALA A N 1
ATOM 1444 C CA . ALA A 1 181 ? -8.323 4.483 6.134 1.00 95.81 181 ALA A CA 1
ATOM 1445 C C . ALA A 1 181 ? -6.796 4.452 6.001 1.00 95.81 181 ALA A C 1
ATOM 1447 O O . ALA A 1 181 ? -6.103 4.151 6.970 1.00 95.81 181 ALA A O 1
ATOM 1448 N N . TRP A 1 182 ? -6.257 4.885 4.855 1.00 95.69 182 TRP A N 1
ATOM 1449 C CA . TRP A 1 182 ? -4.809 4.962 4.643 1.00 95.69 182 TRP A CA 1
ATOM 1450 C C . TRP A 1 182 ? -4.092 5.852 5.663 1.00 95.69 182 TRP A C 1
ATOM 1452 O O . TRP A 1 182 ? -3.020 5.486 6.151 1.00 95.69 182 TRP A O 1
ATOM 1462 N N . ARG A 1 183 ? -4.677 7.005 6.013 1.00 95.56 183 ARG A N 1
ATOM 1463 C CA . ARG A 1 183 ? -4.116 7.934 7.009 1.00 95.56 183 ARG A CA 1
ATOM 1464 C C . ARG A 1 183 ? -4.135 7.351 8.422 1.00 95.56 183 ARG A C 1
ATOM 1466 O O . ARG A 1 183 ? -3.164 7.536 9.152 1.00 95.56 183 ARG A O 1
ATOM 1473 N N . TYR A 1 184 ? -5.192 6.641 8.809 1.00 95.06 184 TYR A N 1
ATOM 1474 C CA . TYR A 1 184 ? -5.275 6.000 10.125 1.00 95.06 184 TYR A CA 1
ATOM 1475 C C . TYR A 1 184 ? -4.321 4.809 10.234 1.00 95.06 184 TYR A C 1
ATOM 1477 O O . TYR A 1 184 ? -3.511 4.757 11.162 1.00 95.06 184 TYR A O 1
ATOM 1485 N N . SER A 1 185 ? -4.327 3.915 9.240 1.00 95.06 185 SER A N 1
ATOM 1486 C CA . SER A 1 185 ? -3.419 2.761 9.178 1.00 95.06 185 SER A CA 1
ATOM 1487 C C . SER A 1 185 ? -1.955 3.181 9.215 1.00 95.06 185 SER A C 1
ATOM 1489 O O . SER A 1 185 ? -1.122 2.495 9.802 1.00 95.06 185 SER A O 1
ATOM 1491 N N . ARG A 1 186 ? -1.639 4.351 8.655 1.00 92.81 186 ARG A N 1
ATOM 1492 C CA . ARG A 1 186 ? -0.289 4.904 8.664 1.00 92.81 186 ARG A CA 1
ATOM 1493 C C . ARG A 1 186 ? 0.222 5.166 10.071 1.00 92.81 186 ARG A C 1
ATOM 1495 O O . ARG A 1 186 ? 1.359 4.826 10.389 1.00 92.81 186 ARG A O 1
ATOM 1502 N N . VAL A 1 187 ? -0.597 5.811 10.889 1.00 91.75 187 VAL A N 1
ATOM 1503 C CA . VAL A 1 187 ? -0.234 6.152 12.265 1.00 91.75 187 VAL A CA 1
ATOM 1504 C C . VAL A 1 187 ? -0.049 4.879 13.075 1.00 91.75 187 VAL A C 1
ATOM 1506 O O . VAL A 1 187 ? 0.965 4.730 13.750 1.00 91.75 187 VAL A O 1
ATOM 1509 N N . MET A 1 188 ? -0.974 3.931 12.913 1.00 91.62 188 MET A N 1
ATOM 1510 C CA . MET A 1 188 ? -0.869 2.605 13.515 1.00 91.62 188 MET A CA 1
ATOM 1511 C C . MET A 1 188 ? 0.447 1.913 13.132 1.00 91.62 188 MET A C 1
ATOM 1513 O O . MET A 1 188 ? 1.132 1.374 13.995 1.00 91.62 188 MET A O 1
ATOM 1517 N N . ALA A 1 189 ? 0.839 1.991 11.859 1.00 91.19 189 ALA A N 1
ATOM 1518 C CA . ALA A 1 189 ? 2.049 1.356 11.355 1.00 91.19 189 ALA A CA 1
ATOM 1519 C C . ALA A 1 189 ? 3.344 1.988 11.891 1.00 91.19 189 ALA A C 1
ATOM 1521 O O . ALA A 1 189 ? 4.303 1.266 12.143 1.00 91.19 189 ALA A O 1
ATOM 1522 N N . ILE A 1 190 ? 3.388 3.314 12.093 1.00 89.19 190 ILE A N 1
ATOM 1523 C CA . ILE A 1 190 ? 4.548 3.975 12.722 1.00 89.19 190 ILE A CA 1
ATOM 1524 C C . ILE A 1 190 ? 4.761 3.429 14.130 1.00 89.19 190 ILE A C 1
ATOM 1526 O O . ILE A 1 190 ? 5.874 3.025 14.459 1.00 89.19 190 ILE A O 1
ATOM 1530 N N . TYR A 1 191 ? 3.695 3.413 14.935 1.00 86.12 191 TYR A N 1
ATOM 1531 C CA . TYR A 1 191 ? 3.772 2.979 16.326 1.00 86.12 191 TYR A CA 1
ATOM 1532 C C . TYR A 1 191 ? 4.052 1.486 16.455 1.00 86.12 191 TYR A C 1
ATOM 1534 O O . TYR A 1 191 ? 4.792 1.083 17.344 1.00 86.12 191 TYR A O 1
ATOM 1542 N N . GLU A 1 192 ? 3.505 0.660 15.562 1.00 85.94 192 GLU A N 1
ATOM 1543 C CA . GLU A 1 192 ? 3.841 -0.763 15.538 1.00 85.94 192 GLU A CA 1
ATOM 1544 C C . GLU A 1 192 ? 5.326 -0.991 15.228 1.00 85.94 192 GLU A C 1
ATOM 1546 O O . GLU A 1 192 ? 5.962 -1.889 15.777 1.00 85.94 192 GLU A O 1
ATOM 1551 N N . ALA A 1 193 ? 5.887 -0.191 14.325 1.00 85.38 193 ALA A N 1
ATOM 1552 C CA . ALA A 1 193 ? 7.238 -0.395 13.840 1.00 85.38 193 ALA A CA 1
ATOM 1553 C C . ALA A 1 193 ? 8.326 0.166 14.779 1.00 85.38 193 ALA A C 1
ATOM 1555 O O . ALA A 1 193 ? 9.506 0.090 14.430 1.00 85.38 193 ALA A O 1
ATOM 1556 N N . GLU A 1 194 ? 7.969 0.730 15.932 1.00 83.44 194 GLU A N 1
ATOM 1557 C CA . GLU A 1 194 ? 8.884 1.299 16.925 1.00 83.44 194 GLU A CA 1
ATOM 1558 C C . GLU A 1 194 ? 8.984 0.405 18.170 1.00 83.44 194 GLU A C 1
ATOM 1560 O O . GLU A 1 194 ? 7.977 0.064 18.788 1.00 83.44 194 GLU A O 1
ATOM 1565 N N . SER A 1 195 ? 10.204 0.026 18.563 1.00 71.62 195 SER A N 1
ATOM 1566 C CA . SER A 1 195 ? 10.423 -0.911 19.679 1.00 71.62 195 SER A CA 1
ATOM 1567 C C . SER A 1 195 ? 10.407 -0.250 21.061 1.00 71.62 195 SER A C 1
ATOM 1569 O O . SER A 1 195 ? 10.103 -0.911 22.055 1.00 71.62 195 SER A O 1
ATOM 1571 N N . SER A 1 196 ? 10.696 1.052 21.145 1.00 65.56 196 SER A N 1
ATOM 1572 C CA . SER A 1 196 ? 10.734 1.806 22.409 1.00 65.56 196 SER A CA 1
ATOM 1573 C C . SER A 1 196 ? 9.363 2.287 22.891 1.00 65.56 196 SER A C 1
ATOM 1575 O O . SER A 1 196 ? 9.207 2.669 24.058 1.00 65.56 196 SER A O 1
ATOM 1577 N N . VAL A 1 197 ? 8.341 2.232 22.032 1.00 65.56 197 VAL A N 1
ATOM 1578 C CA . VAL A 1 197 ? 6.980 2.614 22.397 1.00 65.56 197 VAL A CA 1
ATOM 1579 C C . VAL A 1 197 ? 6.376 1.571 23.327 1.00 65.56 197 VAL A C 1
ATOM 1581 O O . VAL A 1 197 ? 6.058 0.442 22.949 1.00 65.56 197 VAL A O 1
ATOM 1584 N N . LYS A 1 198 ? 6.145 1.978 24.579 1.00 62.47 198 LYS A N 1
ATOM 1585 C CA . LYS A 1 198 ? 5.303 1.207 25.496 1.00 62.47 198 LYS A CA 1
ATOM 1586 C C . LYS A 1 198 ? 3.896 1.165 24.911 1.00 62.47 198 LYS A C 1
ATOM 1588 O O . LYS A 1 198 ? 3.239 2.203 24.845 1.00 62.47 198 LYS A O 1
ATOM 1593 N N . LYS A 1 199 ? 3.436 -0.033 24.531 1.00 66.44 199 LYS A N 1
ATOM 1594 C CA . LYS A 1 199 ? 2.090 -0.273 23.976 1.00 66.44 199 LYS A CA 1
ATOM 1595 C C . LYS A 1 199 ? 0.999 0.429 24.797 1.00 66.44 199 LYS A C 1
ATOM 1597 O O . LYS A 1 199 ? 0.135 1.078 24.220 1.00 66.44 199 LYS A O 1
ATOM 1602 N N . THR A 1 200 ? 1.146 0.439 26.123 1.00 70.19 200 THR A N 1
ATOM 1603 C CA . THR A 1 200 ? 0.222 1.094 27.060 1.00 70.19 200 THR A CA 1
ATOM 1604 C C . THR A 1 200 ? 0.085 2.607 26.884 1.00 70.19 200 THR A C 1
ATOM 1606 O O . THR A 1 200 ? -0.995 3.149 27.091 1.00 70.19 200 THR A O 1
ATOM 1609 N N . SER A 1 201 ? 1.139 3.317 26.467 1.00 74.00 201 SER A N 1
ATOM 1610 C CA . SER A 1 201 ? 1.098 4.779 26.304 1.00 74.00 201 SER A CA 1
ATOM 1611 C C . SER A 1 201 ? 0.261 5.224 25.104 1.00 74.00 201 SER A C 1
ATOM 1613 O O . SER A 1 201 ? -0.222 6.354 25.079 1.00 74.00 201 SER A O 1
ATOM 1615 N N . PHE A 1 202 ? 0.092 4.349 24.111 1.00 80.25 202 PHE A N 1
ATOM 1616 C CA . PHE A 1 202 ? -0.639 4.641 22.877 1.00 80.25 202 PHE A CA 1
ATOM 1617 C C . PHE A 1 202 ? -1.888 3.780 22.720 1.00 80.25 202 PHE A C 1
ATOM 1619 O O . PHE A 1 202 ? -2.568 3.894 21.705 1.00 80.25 202 PHE A O 1
ATOM 1626 N N . GLU A 1 203 ? -2.228 2.969 23.725 1.00 84.06 203 GLU A N 1
ATOM 1627 C CA . GLU A 1 203 ? -3.379 2.067 23.695 1.00 84.06 203 GLU A CA 1
ATOM 1628 C C . GLU A 1 203 ? -4.657 2.801 23.285 1.00 84.06 203 GLU A C 1
ATOM 1630 O O . GLU A 1 203 ? -5.269 2.431 22.289 1.00 84.06 203 GLU A O 1
ATOM 1635 N N . ALA A 1 204 ? -4.979 3.915 23.948 1.00 87.31 204 ALA A N 1
ATOM 1636 C CA . ALA A 1 204 ? -6.167 4.713 23.643 1.00 87.31 204 ALA A CA 1
ATOM 1637 C C . ALA A 1 204 ? -6.170 5.293 22.215 1.00 87.31 204 ALA A C 1
ATOM 1639 O O . ALA A 1 204 ? -7.213 5.333 21.568 1.00 87.31 204 ALA A O 1
ATOM 1640 N N . ILE A 1 205 ? -5.009 5.723 21.705 1.00 87.75 205 ILE A N 1
ATOM 1641 C CA . ILE A 1 205 ? -4.889 6.248 20.335 1.00 87.75 205 ILE A CA 1
ATOM 1642 C C . ILE A 1 205 ? -5.105 5.119 19.330 1.00 87.75 205 ILE A C 1
ATOM 1644 O O . ILE A 1 205 ? -5.849 5.280 18.369 1.00 87.75 205 ILE A O 1
ATOM 1648 N N . MET A 1 206 ? -4.479 3.968 19.561 1.00 89.44 206 MET A N 1
ATOM 1649 C CA . MET A 1 206 ? -4.623 2.789 18.713 1.00 89.44 206 MET A CA 1
ATOM 1650 C C . MET A 1 206 ? -6.061 2.264 18.710 1.00 89.44 206 MET A C 1
ATOM 1652 O O . MET A 1 206 ? -6.547 1.871 17.654 1.00 89.44 206 MET A O 1
ATOM 1656 N N . HIS A 1 207 ? -6.746 2.320 19.854 1.00 91.44 207 HIS A N 1
ATOM 1657 C CA . HIS A 1 207 ? -8.160 1.977 19.973 1.00 91.44 207 HIS A CA 1
ATOM 1658 C C . HIS A 1 207 ? -9.040 2.894 19.120 1.00 91.44 207 HIS A C 1
ATOM 1660 O O . HIS A 1 207 ? -9.781 2.407 18.275 1.00 91.44 207 HIS A O 1
ATOM 1666 N N . GLU A 1 208 ? -8.892 4.215 19.273 1.00 92.31 208 GLU A N 1
ATOM 1667 C CA . GLU A 1 208 ? -9.655 5.200 18.495 1.00 92.31 208 GLU A CA 1
ATOM 1668 C C . GLU A 1 208 ? -9.380 5.053 16.990 1.00 92.31 208 GLU A C 1
ATOM 1670 O O . GLU A 1 208 ? -10.302 5.086 16.182 1.00 92.31 208 GLU A O 1
ATOM 1675 N N . LEU A 1 209 ? -8.122 4.857 16.580 1.00 93.81 209 LEU A N 1
ATOM 1676 C CA . LEU A 1 209 ? -7.788 4.636 15.168 1.00 93.81 209 LEU A CA 1
ATOM 1677 C C . LEU A 1 209 ? -8.416 3.345 14.629 1.00 93.81 209 LEU A C 1
ATOM 1679 O O . LEU A 1 209 ? -8.903 3.334 13.497 1.00 93.81 209 LEU A O 1
ATOM 1683 N N . ALA A 1 210 ? -8.431 2.279 15.432 1.00 94.56 210 ALA A N 1
ATOM 1684 C CA . ALA A 1 210 ? -9.079 1.028 15.071 1.00 94.56 210 ALA A CA 1
ATOM 1685 C C . ALA A 1 210 ? -10.602 1.188 14.945 1.00 94.56 210 ALA A C 1
ATOM 1687 O O . ALA A 1 210 ? -11.159 0.684 13.970 1.00 94.56 210 ALA A O 1
ATOM 1688 N N . ASP A 1 211 ? -11.256 1.939 15.839 1.00 94.75 211 ASP A N 1
ATOM 1689 C CA . ASP A 1 211 ? -12.684 2.276 15.729 1.00 94.75 211 ASP A CA 1
ATOM 1690 C C . ASP A 1 211 ? -12.977 2.990 14.407 1.00 94.75 211 ASP A C 1
ATOM 1692 O O . ASP A 1 211 ? -13.842 2.564 13.642 1.00 94.75 211 ASP A O 1
ATOM 1696 N N . ARG A 1 212 ? -12.182 4.014 14.066 1.00 94.88 212 ARG A N 1
ATOM 1697 C CA . ARG A 1 212 ? -12.352 4.758 12.806 1.00 94.88 212 ARG A CA 1
ATOM 1698 C C . ARG A 1 212 ? -12.189 3.881 11.574 1.00 94.88 212 ARG A C 1
ATOM 1700 O O . ARG A 1 212 ? -12.931 4.043 10.608 1.00 94.88 212 ARG A O 1
ATOM 170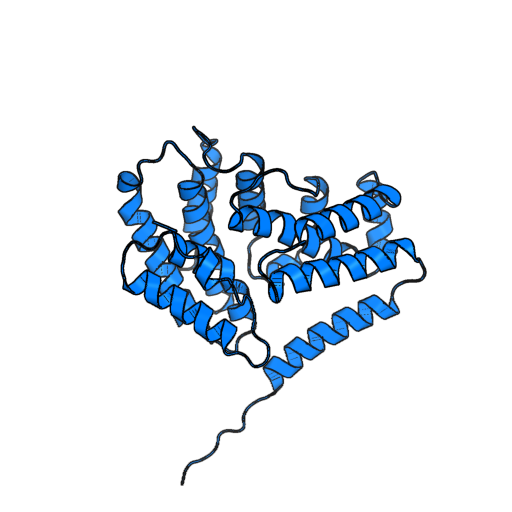7 N N . ILE A 1 213 ? -11.220 2.967 11.576 1.00 96.06 213 ILE A N 1
ATOM 1708 C CA . ILE A 1 213 ? -11.056 2.031 10.461 1.00 96.06 213 ILE A CA 1
ATOM 1709 C C . ILE A 1 213 ? -12.227 1.044 10.419 1.00 96.06 213 ILE A C 1
ATOM 1711 O O . ILE A 1 213 ? -12.732 0.777 9.332 1.00 96.06 213 ILE A O 1
ATOM 1715 N N . CYS A 1 214 ? -12.694 0.533 11.561 1.00 95.94 214 CYS A N 1
ATOM 1716 C CA . CYS A 1 214 ? -13.858 -0.354 11.614 1.00 95.94 214 CYS A CA 1
ATOM 1717 C C . CYS A 1 214 ? -15.110 0.316 11.034 1.00 95.94 214 CYS A C 1
ATOM 1719 O O . CYS A 1 214 ? -15.794 -0.304 10.219 1.00 95.94 214 CYS A O 1
ATOM 1721 N N . ASP A 1 215 ? -15.358 1.584 11.373 1.00 95.25 215 ASP A N 1
ATOM 1722 C CA . ASP A 1 215 ? -16.444 2.379 10.790 1.00 95.25 215 ASP A CA 1
ATOM 1723 C C . ASP A 1 215 ? -16.319 2.448 9.258 1.00 95.25 215 ASP A C 1
ATOM 1725 O O . ASP A 1 215 ? -17.292 2.224 8.538 1.00 95.25 215 ASP A O 1
ATOM 1729 N N . ILE A 1 216 ? -15.110 2.693 8.737 1.00 96.06 216 ILE A N 1
ATOM 1730 C CA . ILE A 1 216 ? -14.851 2.751 7.288 1.00 96.06 216 ILE A CA 1
ATOM 1731 C C . ILE A 1 216 ? -15.086 1.391 6.615 1.00 96.06 216 ILE A C 1
ATOM 1733 O O . ILE A 1 216 ? -15.740 1.334 5.571 1.00 96.06 216 ILE A O 1
ATOM 1737 N N . LEU A 1 217 ? -14.587 0.299 7.207 1.00 95.38 217 LEU A N 1
ATOM 1738 C CA . LEU A 1 217 ? -14.768 -1.066 6.695 1.00 95.38 217 LEU A CA 1
ATOM 1739 C C . LEU A 1 217 ? -16.251 -1.456 6.601 1.00 95.38 217 LEU A C 1
ATOM 1741 O O . LEU A 1 217 ? -16.617 -2.268 5.754 1.00 95.38 217 LEU A O 1
ATOM 1745 N N . GLN A 1 218 ? -17.097 -0.896 7.467 1.00 94.62 218 GLN A N 1
ATOM 1746 C CA . GLN A 1 218 ? -18.542 -1.125 7.459 1.00 94.62 218 GLN A CA 1
ATOM 1747 C C . GLN A 1 218 ? -19.298 -0.152 6.542 1.00 94.62 218 GLN A C 1
ATOM 1749 O O . GLN A 1 218 ? -20.350 -0.512 6.015 1.00 94.62 218 GLN A O 1
ATOM 1754 N N . ALA A 1 219 ? -18.780 1.064 6.351 1.00 94.62 219 ALA A N 1
ATOM 1755 C CA . ALA A 1 219 ? -19.420 2.106 5.554 1.00 94.62 219 ALA A CA 1
ATOM 1756 C C . ALA A 1 219 ? -19.229 1.921 4.042 1.00 94.62 219 ALA A C 1
ATOM 1758 O O . ALA A 1 219 ? -20.162 2.173 3.280 1.00 94.62 219 ALA A O 1
ATOM 1759 N N . ILE A 1 220 ? -18.045 1.491 3.589 1.00 93.44 220 ILE A N 1
ATOM 1760 C CA . ILE A 1 220 ? -17.789 1.297 2.155 1.00 93.44 220 ILE A CA 1
ATOM 1761 C C . ILE A 1 220 ? -18.521 0.028 1.676 1.00 93.44 220 ILE A C 1
ATOM 1763 O O . ILE A 1 220 ? -18.270 -1.054 2.208 1.00 93.44 220 ILE A O 1
ATOM 1767 N N . PRO A 1 221 ? -19.396 0.109 0.650 1.00 91.62 221 PRO A N 1
ATOM 1768 C CA . PRO A 1 221 ? -20.124 -1.051 0.148 1.00 91.62 221 PRO A CA 1
ATOM 1769 C C . PRO A 1 221 ? -19.185 -2.139 -0.368 1.00 91.62 221 PRO A C 1
ATOM 1771 O O . PRO A 1 221 ? -18.280 -1.857 -1.149 1.00 91.62 221 PRO A O 1
ATOM 1774 N N . THR A 1 222 ? -19.464 -3.395 -0.021 1.00 88.94 222 THR A N 1
ATOM 1775 C CA . THR A 1 222 ? -18.622 -4.556 -0.367 1.00 88.94 222 THR A CA 1
ATOM 1776 C C . THR A 1 222 ? -18.444 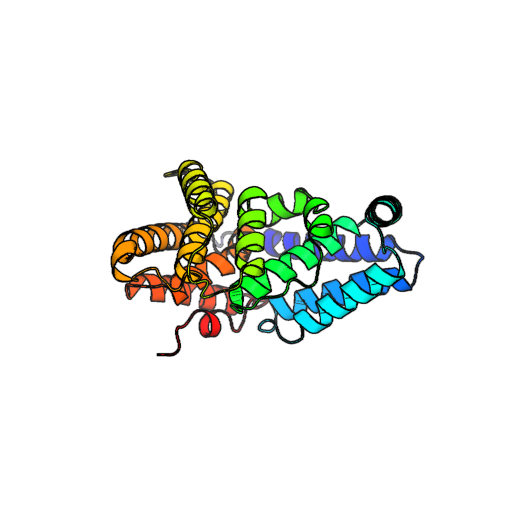-4.775 -1.871 1.00 88.94 222 THR A C 1
ATOM 1778 O O . THR A 1 222 ? -17.432 -5.318 -2.298 1.00 88.94 222 THR A O 1
ATOM 1781 N N . LYS A 1 223 ? -19.411 -4.327 -2.683 1.00 84.56 223 LYS A N 1
ATOM 1782 C CA . LYS A 1 223 ? -19.364 -4.388 -4.155 1.00 84.56 223 LYS A CA 1
ATOM 1783 C C . LYS A 1 223 ? -18.585 -3.238 -4.804 1.00 84.56 223 LYS A C 1
ATOM 1785 O O . LYS A 1 223 ? -18.385 -3.234 -6.010 1.00 84.56 223 LYS A O 1
ATOM 1790 N N . SER A 1 224 ? -18.179 -2.230 -4.035 1.00 85.56 224 SER A N 1
ATOM 1791 C CA . SER A 1 224 ? -17.415 -1.097 -4.558 1.00 85.56 224 SER A CA 1
ATOM 1792 C C . SER A 1 224 ? -15.977 -1.515 -4.857 1.00 85.56 224 SER A C 1
ATOM 1794 O O . SER A 1 224 ? -15.337 -2.147 -4.018 1.00 85.56 224 SER A O 1
ATOM 1796 N N . ALA A 1 225 ? -15.409 -1.063 -5.979 1.00 83.62 225 ALA A N 1
ATOM 1797 C CA . ALA A 1 225 ? -13.980 -1.237 -6.264 1.00 83.62 225 ALA A CA 1
ATOM 1798 C C . ALA A 1 225 ? -13.091 -0.695 -5.125 1.00 83.62 225 ALA A C 1
ATOM 1800 O O . ALA A 1 225 ? -12.083 -1.301 -4.771 1.00 83.62 225 ALA A O 1
ATOM 1801 N N . LYS A 1 226 ? -13.526 0.385 -4.458 1.00 87.94 226 LYS A N 1
ATOM 1802 C CA . LYS A 1 226 ? -12.833 0.978 -3.300 1.00 87.94 226 LYS A CA 1
ATOM 1803 C C . LYS A 1 226 ? -12.713 0.016 -2.116 1.00 87.94 226 LYS A C 1
ATOM 1805 O O . LYS A 1 226 ? -11.736 0.089 -1.378 1.00 87.94 226 LYS A O 1
ATOM 1810 N N . TYR A 1 227 ? -13.671 -0.900 -1.948 1.00 89.00 227 TYR A N 1
ATOM 1811 C CA . TYR A 1 227 ? -13.628 -1.905 -0.884 1.00 89.00 227 TYR A CA 1
ATOM 1812 C C . TYR A 1 227 ? -12.403 -2.813 -1.019 1.00 89.00 227 TYR A C 1
ATOM 1814 O O . TYR A 1 227 ? -11.763 -3.141 -0.025 1.00 89.00 227 TYR A O 1
ATOM 1822 N N . ARG A 1 228 ? -12.004 -3.129 -2.259 1.00 86.56 228 ARG A N 1
ATOM 1823 C CA . ARG A 1 228 ? -10.836 -3.969 -2.570 1.00 86.56 228 ARG A CA 1
ATOM 1824 C C . ARG A 1 228 ? -9.500 -3.302 -2.211 1.00 86.56 228 ARG A C 1
ATOM 1826 O O . ARG A 1 228 ? -8.480 -3.980 -2.168 1.00 86.56 228 ARG A O 1
ATOM 1833 N N . HIS A 1 229 ? -9.503 -2.000 -1.915 1.00 89.38 229 HIS A N 1
ATOM 1834 C CA . HIS A 1 229 ? -8.328 -1.228 -1.496 1.00 89.38 229 HIS A CA 1
ATOM 1835 C C . HIS A 1 229 ? -8.231 -1.021 0.025 1.00 89.38 229 HIS A C 1
ATOM 1837 O O . HIS A 1 229 ? -7.318 -0.341 0.493 1.00 89.38 229 HIS A O 1
ATOM 1843 N N . LEU A 1 230 ? -9.086 -1.678 0.820 1.00 93.38 230 LEU A N 1
ATOM 1844 C CA . LEU A 1 230 ? -9.016 -1.679 2.285 1.00 93.38 230 LEU A CA 1
ATOM 1845 C C . LEU A 1 230 ? -8.177 -2.799 2.962 1.00 93.38 230 LEU A C 1
ATOM 1847 O O . LEU A 1 230 ? -8.148 -2.809 4.198 1.00 93.38 230 LEU A O 1
ATOM 1851 N N . PRO A 1 231 ? -7.452 -3.720 2.279 1.00 91.44 231 PRO A N 1
ATOM 1852 C CA . PRO A 1 231 ? -6.865 -4.881 2.953 1.00 91.44 231 PRO A CA 1
ATOM 1853 C C . PRO A 1 231 ? -5.762 -4.489 3.934 1.00 91.44 231 PRO A C 1
ATOM 1855 O O . PRO A 1 231 ? -5.622 -5.121 4.976 1.00 91.44 231 PRO A O 1
ATOM 1858 N N . PHE A 1 232 ? -5.013 -3.416 3.660 1.00 92.19 232 PHE A N 1
ATOM 1859 C CA . PHE A 1 232 ? -4.012 -2.924 4.605 1.00 92.19 232 PHE A CA 1
ATOM 1860 C C . PHE A 1 232 ? -4.661 -2.387 5.888 1.00 92.19 232 PHE A C 1
ATOM 1862 O O . PHE A 1 232 ? -4.173 -2.639 6.984 1.00 92.19 232 PHE A O 1
ATOM 1869 N N . ALA A 1 233 ? -5.802 -1.706 5.775 1.00 94.88 233 ALA A N 1
ATOM 1870 C CA . ALA A 1 233 ? -6.522 -1.195 6.934 1.00 94.88 233 ALA A CA 1
ATOM 1871 C C . ALA A 1 233 ? -7.109 -2.331 7.783 1.00 94.88 233 ALA A C 1
ATOM 1873 O O . ALA A 1 233 ? -6.936 -2.339 9.003 1.00 94.88 233 ALA A O 1
ATOM 1874 N N . ALA A 1 234 ? -7.714 -3.331 7.134 1.00 94.56 234 ALA A N 1
ATOM 1875 C CA . ALA A 1 234 ? -8.182 -4.546 7.795 1.00 94.56 234 ALA A CA 1
ATOM 1876 C C . ALA A 1 234 ? -7.035 -5.327 8.458 1.00 94.56 234 ALA A C 1
ATOM 1878 O O . ALA A 1 234 ? -7.202 -5.821 9.574 1.00 94.56 234 ALA A O 1
ATOM 1879 N N . PHE A 1 235 ? -5.863 -5.384 7.817 1.00 92.12 235 PHE A N 1
ATOM 1880 C CA . PHE A 1 235 ? -4.654 -5.980 8.384 1.00 92.12 235 PHE A CA 1
ATOM 1881 C C . PHE A 1 235 ? -4.217 -5.263 9.662 1.00 92.12 235 PHE A C 1
ATOM 1883 O O . PHE A 1 235 ? -4.066 -5.911 10.694 1.00 92.12 235 PHE A O 1
ATOM 1890 N N . MET A 1 236 ? -4.090 -3.932 9.631 1.00 93.12 236 MET A N 1
ATOM 1891 C CA . MET A 1 236 ? -3.678 -3.153 10.805 1.00 93.12 236 MET A CA 1
ATOM 1892 C C . MET A 1 236 ? -4.669 -3.290 11.968 1.00 93.12 236 MET A C 1
ATOM 1894 O O . MET A 1 236 ? -4.245 -3.432 13.113 1.00 93.12 236 MET A O 1
ATOM 1898 N N . VAL A 1 237 ? -5.978 -3.286 11.690 1.00 93.50 237 VAL A N 1
ATOM 1899 C CA . VAL A 1 237 ? -7.008 -3.494 12.721 1.00 93.50 237 VAL A CA 1
ATOM 1900 C C . VAL A 1 237 ? -6.951 -4.903 13.282 1.00 93.50 237 VAL A C 1
ATOM 1902 O O . VAL A 1 237 ? -6.925 -5.048 14.496 1.00 93.50 237 VAL A O 1
ATOM 1905 N N . GLY A 1 238 ? -6.917 -5.937 12.439 1.00 90.44 238 GLY A N 1
ATOM 1906 C CA . GLY A 1 238 ? -6.861 -7.321 12.915 1.00 90.44 238 GLY A CA 1
ATOM 1907 C C . GLY A 1 238 ? -5.612 -7.582 13.753 1.00 90.44 238 GLY A C 1
ATOM 1908 O O . GLY A 1 238 ? -5.677 -8.249 14.783 1.00 90.44 238 GLY A O 1
ATOM 1909 N N . ARG A 1 239 ? -4.492 -6.981 13.348 1.00 86.69 239 ARG A N 1
ATOM 1910 C CA . ARG A 1 239 ? -3.194 -7.178 13.981 1.00 86.69 239 ARG A CA 1
ATOM 1911 C C . ARG A 1 239 ? -3.024 -6.385 15.264 1.00 86.69 239 ARG A C 1
ATOM 1913 O O . ARG A 1 239 ? -2.317 -6.831 16.154 1.00 86.69 239 ARG A O 1
ATOM 1920 N N . LEU A 1 240 ? -3.629 -5.210 15.372 1.00 86.44 240 LEU A N 1
ATOM 1921 C CA . LEU A 1 240 ? -3.487 -4.339 16.542 1.00 86.44 240 LEU A CA 1
ATOM 1922 C C . LEU A 1 240 ? -4.788 -4.235 17.340 1.00 86.44 240 LEU A C 1
ATOM 1924 O O . LEU A 1 240 ? -4.895 -3.368 18.206 1.00 86.44 240 LEU A O 1
ATOM 1928 N N . SER A 1 241 ? -5.760 -5.113 17.064 1.00 78.88 241 SER A N 1
ATOM 1929 C CA . SER A 1 241 ? -7.064 -5.115 17.720 1.00 78.88 241 SER A CA 1
ATOM 1930 C C . SER A 1 241 ? -6.896 -5.224 19.226 1.00 78.88 241 SER A C 1
ATOM 1932 O O . SER A 1 241 ? -6.252 -6.149 19.722 1.00 78.88 241 SER A O 1
ATOM 1934 N N . GLN A 1 242 ? -7.528 -4.305 19.946 1.00 74.12 242 GLN A N 1
ATOM 1935 C CA . GLN A 1 242 ? -7.557 -4.303 21.410 1.00 74.12 242 GLN A CA 1
ATOM 1936 C C . GLN A 1 242 ? -8.906 -4.775 21.962 1.00 74.12 242 GLN A C 1
ATOM 1938 O O . GLN A 1 242 ? -9.057 -4.937 23.170 1.00 74.12 242 GLN A O 1
ATOM 1943 N N . SER A 1 243 ? -9.893 -4.988 21.087 1.00 86.44 243 SER A N 1
ATOM 1944 C CA . SER A 1 243 ? -11.241 -5.423 21.442 1.00 86.44 243 SER A CA 1
ATOM 1945 C C . SER A 1 243 ? -11.709 -6.572 20.552 1.00 86.44 243 SER A C 1
ATOM 1947 O O . SER A 1 243 ? -11.275 -6.709 19.406 1.00 86.44 243 SER A O 1
ATOM 1949 N N . SER A 1 244 ? -12.659 -7.367 21.054 1.00 88.06 244 SER A N 1
ATOM 1950 C CA . SER A 1 244 ? -13.276 -8.433 20.259 1.00 88.06 244 SER A CA 1
ATOM 1951 C C . SER A 1 244 ? -13.997 -7.907 19.020 1.00 88.06 244 SER A C 1
ATOM 1953 O O . SER A 1 244 ? -14.138 -8.631 18.039 1.00 88.06 244 SER A O 1
ATOM 1955 N N . ASP A 1 245 ? -14.490 -6.671 19.063 1.00 91.19 245 ASP A N 1
ATOM 1956 C CA . ASP A 1 245 ? -15.307 -6.108 17.990 1.00 91.19 245 ASP A CA 1
ATOM 1957 C C . ASP A 1 245 ? -14.442 -5.599 16.831 1.00 91.19 245 ASP A C 1
ATOM 1959 O O . ASP A 1 245 ? -14.809 -5.784 15.666 1.00 91.19 245 ASP A O 1
ATOM 1963 N N . HIS A 1 246 ? -13.238 -5.095 17.130 1.00 93.44 246 HIS A N 1
ATOM 1964 C CA . HIS A 1 246 ? -12.200 -4.837 16.125 1.00 93.44 246 HIS A CA 1
ATOM 1965 C C . HIS A 1 246 ? -11.823 -6.122 15.386 1.00 93.44 246 HIS A C 1
ATOM 1967 O O . HIS A 1 246 ? -11.861 -6.159 14.155 1.00 93.44 246 HIS A O 1
ATOM 1973 N N . SER A 1 247 ? -11.529 -7.200 16.126 1.00 91.25 247 SER A N 1
ATOM 1974 C CA . SER A 1 247 ? -11.148 -8.485 15.527 1.00 91.25 247 SER A CA 1
ATOM 1975 C C . SER A 1 247 ? -12.271 -9.066 14.663 1.00 91.25 247 SER A C 1
ATOM 1977 O O . SER A 1 247 ? -12.007 -9.504 13.546 1.00 91.25 247 SER A O 1
ATOM 1979 N N . LYS A 1 248 ? -13.531 -9.013 15.124 1.00 92.88 248 LYS A N 1
ATOM 1980 C CA . LYS A 1 248 ? -14.699 -9.454 14.336 1.00 92.88 248 LYS A CA 1
ATOM 1981 C C . LYS A 1 248 ? -14.881 -8.636 13.060 1.00 92.88 248 LYS A C 1
ATOM 1983 O O . LYS A 1 248 ? -15.220 -9.200 12.025 1.00 92.88 248 LYS A O 1
ATOM 1988 N N . THR A 1 249 ? -14.675 -7.319 13.117 1.00 95.00 249 THR A N 1
ATOM 1989 C CA . THR A 1 249 ? -14.819 -6.454 11.935 1.00 95.00 249 THR A CA 1
ATOM 1990 C C . THR A 1 249 ? -13.745 -6.769 10.895 1.00 95.00 249 THR A C 1
ATOM 1992 O O . THR A 1 249 ? -14.070 -6.942 9.720 1.00 95.00 249 THR A O 1
ATOM 1995 N N . ALA A 1 250 ? -12.488 -6.922 11.322 1.00 93.81 250 ALA A N 1
ATOM 1996 C CA . ALA A 1 250 ? -11.402 -7.343 10.439 1.00 93.81 250 ALA A CA 1
ATOM 1997 C C . ALA A 1 250 ? -11.647 -8.750 9.868 1.00 93.81 250 ALA A C 1
ATOM 1999 O O . ALA A 1 250 ? -11.518 -8.953 8.664 1.00 93.81 250 ALA A O 1
ATOM 2000 N N . GLN A 1 251 ? -12.064 -9.709 10.699 1.00 92.00 251 GLN A N 1
ATOM 2001 C CA . GLN A 1 251 ? -12.415 -11.057 10.252 1.00 92.00 251 GLN A CA 1
ATOM 2002 C C . GLN A 1 251 ? -13.516 -11.029 9.186 1.00 92.00 251 GLN A C 1
ATOM 2004 O O . GLN A 1 251 ? -13.354 -11.622 8.122 1.00 92.00 251 GLN A O 1
ATOM 2009 N N . ARG A 1 252 ? -14.596 -10.283 9.429 1.00 93.75 252 ARG A N 1
ATOM 2010 C CA . ARG A 1 252 ? -15.703 -10.148 8.480 1.00 93.75 252 ARG A CA 1
ATOM 2011 C C . ARG A 1 252 ? -15.246 -9.579 7.136 1.00 93.75 252 ARG A C 1
ATOM 2013 O O . ARG A 1 252 ? -15.726 -10.033 6.103 1.00 93.75 252 ARG A O 1
ATOM 2020 N N . TYR A 1 253 ? -14.329 -8.608 7.134 1.00 94.56 253 TYR A N 1
ATOM 2021 C CA . TYR A 1 253 ? -13.745 -8.083 5.896 1.00 94.56 253 TYR A CA 1
ATOM 2022 C C . TYR A 1 253 ? -13.071 -9.197 5.079 1.00 94.56 253 TYR A C 1
ATOM 2024 O O . TYR A 1 253 ? -13.326 -9.328 3.880 1.00 94.56 253 TYR A O 1
ATOM 2032 N N . TRP A 1 254 ? -12.257 -10.034 5.727 1.00 92.50 254 TRP A N 1
ATOM 2033 C CA . TRP A 1 254 ? -11.572 -11.142 5.058 1.00 92.50 254 TRP A CA 1
ATOM 2034 C C . TRP A 1 254 ? -12.537 -12.233 4.587 1.00 92.50 254 TRP A C 1
ATOM 2036 O O . TRP A 1 254 ? -12.404 -12.717 3.467 1.00 92.50 254 TRP A O 1
ATOM 2046 N N . GLU A 1 255 ? -13.542 -12.580 5.394 1.00 91.69 255 GLU A N 1
ATOM 2047 C CA . GLU A 1 255 ? -14.600 -13.525 5.012 1.00 91.69 255 GLU A CA 1
ATOM 2048 C C . GLU A 1 255 ? -15.354 -13.050 3.763 1.00 91.69 255 GLU A C 1
ATOM 2050 O O . GLU A 1 255 ? -15.580 -13.835 2.844 1.00 91.69 255 GLU A O 1
ATOM 2055 N N . ILE A 1 256 ? -15.678 -11.753 3.687 1.00 91.31 256 ILE A N 1
ATOM 2056 C CA . ILE A 1 256 ? -16.307 -11.153 2.506 1.00 91.31 256 ILE A CA 1
ATOM 2057 C C . ILE A 1 256 ? -15.386 -11.281 1.291 1.00 91.31 256 ILE A C 1
ATOM 2059 O O . ILE A 1 256 ? -15.832 -11.792 0.266 1.00 91.31 256 ILE A O 1
ATOM 2063 N N . CYS A 1 257 ? -14.116 -10.879 1.409 1.00 87.75 257 CYS A N 1
ATOM 2064 C CA . CYS A 1 257 ? -13.133 -10.977 0.323 1.00 87.75 257 CYS A CA 1
ATOM 2065 C C . CYS A 1 257 ? -12.968 -12.414 -0.198 1.00 87.75 257 CYS A C 1
ATOM 2067 O O . CYS A 1 257 ? -12.834 -12.624 -1.402 1.00 87.75 257 CYS A O 1
ATOM 2069 N N . ASN A 1 258 ? -13.033 -13.400 0.697 1.00 85.75 258 ASN A N 1
ATOM 2070 C CA . ASN A 1 258 ? -12.933 -14.819 0.361 1.00 85.75 258 ASN A CA 1
ATOM 2071 C C . ASN A 1 258 ? -14.217 -15.399 -0.247 1.00 85.75 258 ASN A C 1
ATOM 2073 O O . ASN A 1 258 ? -14.164 -16.443 -0.889 1.00 85.75 258 ASN A O 1
ATOM 2077 N N . SER A 1 259 ? -15.361 -14.748 -0.024 1.00 85.75 259 SER A N 1
ATOM 2078 C CA . SER A 1 259 ? -16.672 -15.175 -0.533 1.00 85.75 259 SER A CA 1
ATOM 2079 C C . SER A 1 259 ? -17.028 -14.616 -1.913 1.00 85.75 259 SER A C 1
ATOM 2081 O O . SER A 1 259 ? -18.068 -14.979 -2.461 1.00 85.75 259 SER A O 1
ATOM 2083 N N . LEU A 1 260 ? -16.205 -13.714 -2.459 1.00 80.38 260 LEU A N 1
ATOM 2084 C CA . LEU A 1 260 ? -16.377 -13.189 -3.813 1.00 80.38 260 LEU A CA 1
ATOM 2085 C C . LEU A 1 260 ? -16.236 -14.318 -4.846 1.00 80.38 260 LEU A C 1
ATOM 2087 O O . LEU A 1 260 ? -15.525 -15.290 -4.602 1.00 80.38 260 LEU A O 1
ATOM 2091 N N . GLU A 1 261 ? -16.892 -14.169 -6.004 1.00 75.50 261 GLU A N 1
ATOM 2092 C CA . GLU A 1 261 ? -16.790 -15.124 -7.124 1.00 75.50 261 GLU A CA 1
ATOM 2093 C C . GLU A 1 261 ? -15.330 -15.374 -7.515 1.00 75.50 261 GLU A C 1
ATOM 2095 O O . GLU A 1 261 ? -14.914 -16.512 -7.724 1.00 75.50 261 GLU A O 1
ATOM 2100 N N . ASP A 1 262 ? -14.543 -14.300 -7.484 1.00 71.06 262 ASP A N 1
ATOM 2101 C CA . ASP A 1 262 ? -13.095 -14.326 -7.494 1.00 71.06 262 ASP A CA 1
ATOM 2102 C C . ASP A 1 262 ? -12.559 -13.968 -6.104 1.00 71.06 262 ASP A C 1
ATOM 2104 O O . ASP A 1 262 ? -12.425 -12.780 -5.804 1.00 71.06 262 ASP A O 1
ATOM 2108 N N . PRO A 1 263 ? -12.206 -14.951 -5.251 1.00 73.38 263 PRO A N 1
ATOM 2109 C CA . PRO A 1 263 ? -11.626 -14.672 -3.945 1.00 73.38 263 PRO A CA 1
ATOM 2110 C C . PRO A 1 263 ? -10.355 -13.833 -4.067 1.00 73.38 263 PRO A C 1
ATOM 2112 O O . PRO A 1 263 ? -9.537 -14.050 -4.974 1.00 73.38 263 PRO A O 1
ATOM 2115 N N . ILE A 1 264 ? -10.195 -12.892 -3.137 1.00 72.94 264 ILE A N 1
ATOM 2116 C CA . ILE A 1 264 ? -9.062 -11.962 -3.077 1.00 72.94 264 ILE A CA 1
ATOM 2117 C C . ILE A 1 264 ? -8.451 -12.010 -1.678 1.00 72.94 264 ILE A C 1
ATOM 2119 O O . ILE A 1 264 ? -9.170 -12.019 -0.683 1.00 72.94 264 ILE A O 1
ATOM 2123 N N . TYR A 1 265 ? -7.121 -12.048 -1.590 1.00 73.38 265 TYR A N 1
ATOM 2124 C CA . TYR A 1 265 ? -6.387 -12.165 -0.321 1.00 73.38 265 TYR A CA 1
ATOM 2125 C C . TYR A 1 265 ? -6.771 -13.398 0.534 1.00 73.38 265 TYR A C 1
ATOM 2127 O O . TYR A 1 265 ? -7.026 -13.249 1.733 1.00 73.38 265 TYR A O 1
ATOM 2135 N N . PRO A 1 266 ? -6.731 -14.635 -0.006 1.00 70.69 266 PRO A N 1
ATOM 2136 C CA . PRO A 1 266 ? -7.224 -15.847 0.675 1.00 70.69 266 PRO A CA 1
ATOM 2137 C C . PRO A 1 266 ? -6.565 -16.164 2.025 1.00 70.69 266 PRO A C 1
ATOM 2139 O O . PRO A 1 266 ? -7.086 -16.936 2.826 1.00 70.69 266 PRO A O 1
ATOM 2142 N N . SER A 1 267 ? -5.408 -15.567 2.303 1.00 75.44 267 SER A N 1
ATOM 2143 C CA . SER A 1 267 ? -4.663 -15.718 3.557 1.00 75.44 267 SER A CA 1
ATOM 2144 C C . SER A 1 267 ? -4.618 -14.442 4.406 1.00 75.44 267 SER A C 1
ATOM 2146 O O . SER A 1 267 ? -3.938 -14.421 5.433 1.00 75.44 267 SER A O 1
ATOM 2148 N N . GLY A 1 268 ? -5.340 -13.388 4.014 1.00 76.12 268 GLY A N 1
ATOM 2149 C CA . GLY A 1 268 ? -5.361 -12.096 4.704 1.00 76.12 268 GLY A CA 1
ATOM 2150 C C . GLY A 1 268 ? -5.760 -12.215 6.172 1.00 76.12 268 GLY A C 1
ATOM 2151 O O . GLY A 1 268 ? -5.094 -11.646 7.037 1.00 76.12 268 GLY A O 1
ATOM 2152 N N . GLU A 1 269 ? -6.758 -13.048 6.477 1.00 80.31 269 GLU A N 1
ATOM 2153 C CA . GLU A 1 269 ? -7.179 -13.312 7.857 1.00 80.31 269 GLU A CA 1
ATOM 2154 C C . GLU A 1 269 ? -6.045 -13.901 8.701 1.00 80.31 269 GLU A C 1
ATOM 2156 O O . GLU A 1 269 ? -5.805 -13.443 9.815 1.00 80.31 269 GLU A O 1
ATOM 2161 N N . ARG A 1 270 ? -5.306 -14.881 8.163 1.00 83.06 270 ARG A N 1
ATOM 2162 C CA . ARG A 1 270 ? -4.190 -15.519 8.872 1.00 83.06 270 ARG A CA 1
ATOM 2163 C C . ARG A 1 270 ? -3.070 -14.522 9.150 1.00 83.06 270 ARG A C 1
ATOM 2165 O O . ARG A 1 270 ? -2.587 -14.469 10.271 1.00 83.06 270 ARG A O 1
ATOM 2172 N N . MET A 1 271 ? -2.689 -13.717 8.157 1.00 76.31 271 MET A N 1
ATOM 2173 C CA . MET A 1 271 ? -1.622 -12.717 8.313 1.00 76.31 271 MET A CA 1
ATOM 2174 C C . MET A 1 271 ? -2.001 -11.592 9.284 1.00 76.31 271 MET A C 1
ATOM 2176 O O . MET A 1 271 ? -1.130 -11.004 9.918 1.00 76.31 271 MET A O 1
ATOM 2180 N N . SER A 1 272 ? -3.295 -11.290 9.393 1.00 78.44 272 SER A N 1
ATOM 2181 C CA . SER A 1 272 ? -3.808 -10.243 10.279 1.00 78.44 272 SER A CA 1
ATOM 2182 C C . SER A 1 272 ? -3.900 -10.687 11.737 1.00 78.44 272 SER A C 1
ATOM 2184 O O . SER A 1 272 ? -4.104 -9.846 12.601 1.00 78.44 272 SER A O 1
ATOM 2186 N N . ARG A 1 273 ? -3.781 -11.983 12.043 1.00 78.31 273 ARG A N 1
ATOM 2187 C CA . ARG A 1 273 ? -3.797 -12.472 13.426 1.00 78.31 273 ARG A CA 1
ATOM 2188 C C . ARG A 1 273 ? -2.402 -12.339 14.037 1.00 78.31 273 ARG A C 1
ATOM 2190 O O . ARG A 1 273 ? -1.394 -12.568 13.372 1.00 78.31 273 ARG A O 1
ATOM 2197 N N . ILE A 1 274 ? -2.339 -11.967 15.314 1.00 61.97 274 ILE A N 1
ATOM 2198 C CA . ILE A 1 274 ? -1.122 -12.158 16.106 1.00 61.97 274 ILE A CA 1
ATOM 2199 C C . ILE A 1 274 ? -1.117 -13.625 16.540 1.00 61.97 274 ILE A C 1
ATOM 2201 O O . ILE A 1 274 ? -2.027 -14.047 17.253 1.00 61.97 274 ILE A O 1
ATOM 2205 N N . ASP A 1 275 ? -0.110 -14.393 16.123 1.00 48.38 275 ASP A N 1
ATOM 2206 C CA . ASP A 1 275 ? 0.202 -15.659 16.786 1.00 48.38 275 ASP A CA 1
ATOM 2207 C C . ASP A 1 275 ? 0.656 -15.315 18.214 1.00 48.38 275 ASP A C 1
ATOM 2209 O O . ASP A 1 275 ? 1.697 -14.679 18.405 1.00 48.38 275 ASP A O 1
ATOM 2213 N N . HIS A 1 276 ? -0.187 -15.629 19.199 1.00 38.84 276 HIS A N 1
ATOM 2214 C CA . HIS A 1 276 ? 0.135 -15.519 20.622 1.00 38.84 276 HIS A CA 1
ATOM 2215 C C . HIS A 1 276 ? 1.006 -16.687 21.080 1.00 38.84 276 HIS A C 1
ATOM 2217 O O . HIS A 1 276 ? 0.670 -17.840 20.726 1.00 38.84 276 HIS A O 1
#

Secondary structure (DSSP, 8-state):
----PPP-THHHHHHHHHHHHHHHHHHHT---HHHHHHHHHHHHHHHHHHTSSSSSHHHHHHHHHHHHHHH--SHHHHHHHHHHSTTHHHHHHHHHHHHHHHHHHHT----SS-HHHHHT--HHHHHHHT--HHHHHHHHHHHHH-SSBSS--HHHHHHHHHHHHTSPTT---HHHHHHHHHHHHHHHHHHHTBSSS-HHHHHHHHHHHHHHHHHHHHHS-TTSGGGGG-HHHHHHHHHH--SHHHHHHHHHHHHHHHHSSS---TTHHHHHS---

Sequence (276 aa):
MTRTVPVNDTSDEEYALCHTAAVEALLQSVDQEGIKSIFGIATFAFIDVYKEPFAAWSQHLRGARAVLDLHSPPPERFAELCSEINGLQEVVSLLCWYDTTGLMIRRDRGLIFEDWHREFMDNNLFELVGCPKDVFQLYTTITKEGFECESRHPDLYVAATKQLLKASRGSHDHEDLLRGAWRYSRVMAIYEAESSVKKTSFEAIMHELADRICDILQAIPTKSAKYRHLPFAAFMVGRLSQSSDHSKTAQRYWEICNSLEDPIYPSGERMSRIDH

pLDDT: mean 79.51, std 16.05, range [25.86, 96.06]

Foldseek 3Di:
DDDDDDDPPPLVVVVVVVVVVLVVLQVVFDDDPLLNVLVVLLVVLCCCVWVHPVDCNVVSLLVSLVSCCVQPVDLVSVVVVCVNTPCSLASLLSSQLCQLVSCLLVQAADRSDDPSNLVSHDPVVCQLLLEDSLLSVLSVQLRHCTAARQDDDPVSVVSLVVLQVVQDDPDLDLSSLLNNLSSLLSVLSVQRRYNNDDCVVCVVVLAVSLVSLLCSLVSDDLSDSNLLSNLSSLLSQLQSPPDPSSVVSSVVSQVSQCPPPRRTPVCSNVSSHDPD

Organism: NCBI:txid359342

Radius of gyration: 19.38 Å; chains: 1; bounding box: 65×33×57 Å